Protein AF-A0A5K1K388-F1 (afdb_monomer)

Organism: NCBI:txid34458

Nearest PDB structures (foldseek):
  6nbj-assembly1_B  TM=8.107E-01  e=3.787E-09  Saccharomyces cerevisiae S288C
  4k25-assembly1_A-2  TM=7.934E-01  e=7.093E-09  Saccharomyces cerevisiae S288C
  2e9a-assembly1_A  TM=2.128E-01  e=4.377E-02  Escherichia coli
  8kgb-assembly2_D  TM=1.858E-01  e=9.087E-01  Solanum lycopersicum

Mean predicted aligned error: 7.33 Å

InterPro domains:
  IPR000905 Gcp-like domain [PF00814] (3-186)
  IPR000905 Gcp-like domain [PTHR11735] (3-215)
  IPR017861 Kae1/TsaD family [PR00789] (6-27)
  IPR017861 Kae1/TsaD family [PR00789] (138-147)
  IPR043129 ATPase, nucleotide binding domain [SSF53067] (6-189)

Foldseek 3Di:
DFDDQQEEEPEDDLLVLLQLLLVLLVQDQPPHRSSVSLLVLLVVCVVVPVPVPPVPDDQLAQDQPQQPHRYDYRPSLSVSSNVVQVVVCVVCVDDGDDSVRSNSSSNNSVCRSLVNVLRNVLSSCVVCVVVVHHAQEDEDAADCLVRPVSVVSNLVSQCVSCVPRRRHYHYDDNVVRDDDVVVVVVVVVVCVVVVNDDDPPDDDDPDDDSRVPDPPPPDPPDD

Secondary structure (DSSP, 8-state):
-------EESS--HHHHHHHHHHHTT---TTS-HHHHHHHHHHHHHHTTGGG-S-SS---PPP--STTSSEE--HHHHHHHHHHHHHHHHH-SS----HHHHHHHHHHHHHHHHHHHHHHHHHHHHHHHHTT----EEE--SGGGG-HHHHHHHHHHHHHH-SSSPPEEE---HHHHSS-HHHHHHHHHHHHHTT----TT----SS--GGG-----------

pLDDT: mean 86.79, std 15.41, range [34.91, 98.12]

Radius of gyration: 21.57 Å; Cα contacts (8 Å, |Δi|>4): 218; chains: 1; bounding box: 67×30×60 Å

Structure (mmCIF, N/CA/C/O backbone):
data_AF-A0A5K1K388-F1
#
_entry.id   AF-A0A5K1K388-F1
#
loop_
_atom_site.group_PDB
_atom_site.id
_atom_site.type_symbol
_atom_site.label_atom_id
_atom_site.label_alt_id
_atom_site.label_comp_id
_atom_site.label_asym_id
_atom_site.label_entity_id
_atom_site.label_seq_id
_atom_site.pdbx_PDB_ins_code
_atom_site.Cartn_x
_atom_site.Cartn_y
_atom_site.Cartn_z
_atom_site.occupancy
_atom_site.B_iso_or_equiv
_atom_site.auth_seq_id
_atom_site.auth_comp_id
_atom_site.auth_asym_id
_atom_site.auth_atom_id
_atom_site.pdbx_PDB_model_num
ATOM 1 N N . MET A 1 1 ? 15.515 1.893 -21.356 1.00 56.41 1 MET A N 1
ATOM 2 C CA . MET A 1 1 ? 14.317 1.447 -20.611 1.00 56.41 1 MET A CA 1
ATOM 3 C C . MET A 1 1 ? 14.110 2.479 -19.528 1.00 56.41 1 MET A C 1
ATOM 5 O O . MET A 1 1 ? 15.006 2.617 -18.713 1.00 56.41 1 MET A O 1
ATOM 9 N N . GLY A 1 2 ? 13.028 3.250 -19.595 1.00 83.69 2 GLY A N 1
ATOM 10 C CA . GLY A 1 2 ? 12.708 4.261 -18.587 1.00 83.69 2 GLY A CA 1
ATOM 11 C C . GLY A 1 2 ? 11.633 3.751 -17.634 1.00 83.69 2 GLY A C 1
ATOM 12 O O . GLY A 1 2 ? 10.840 2.878 -17.998 1.00 83.69 2 GLY A O 1
ATOM 13 N N . PHE A 1 3 ? 11.607 4.293 -16.424 1.00 91.69 3 PHE A N 1
ATOM 14 C CA . PHE A 1 3 ? 10.489 4.124 -15.504 1.00 91.69 3 PHE A CA 1
ATOM 15 C C . PHE A 1 3 ? 9.580 5.344 -15.585 1.00 91.69 3 PHE A C 1
ATOM 17 O O . PHE A 1 3 ? 10.038 6.441 -15.886 1.00 91.69 3 PHE A O 1
ATOM 24 N N . ARG A 1 4 ? 8.291 5.150 -15.297 1.00 94.00 4 ARG A N 1
ATOM 25 C CA . ARG A 1 4 ? 7.325 6.245 -15.220 1.00 94.00 4 ARG A CA 1
ATOM 26 C C . ARG A 1 4 ? 6.439 6.099 -13.997 1.00 94.00 4 ARG A C 1
ATOM 28 O O . ARG A 1 4 ? 5.856 5.035 -13.774 1.00 94.00 4 ARG A O 1
ATOM 35 N N . ILE A 1 5 ? 6.301 7.170 -13.230 1.00 95.81 5 ILE A N 1
ATOM 36 C CA . ILE A 1 5 ? 5.444 7.221 -12.051 1.00 95.81 5 ILE A CA 1
ATOM 37 C C . ILE A 1 5 ? 4.037 7.601 -12.512 1.00 95.81 5 ILE A C 1
ATOM 39 O O . ILE A 1 5 ? 3.762 8.737 -12.889 1.00 95.81 5 ILE A O 1
ATOM 43 N N . LEU A 1 6 ? 3.112 6.639 -12.482 1.00 97.06 6 LEU A N 1
ATOM 44 C CA . LEU A 1 6 ? 1.717 6.910 -12.848 1.00 97.06 6 LEU A CA 1
ATOM 45 C C . LEU A 1 6 ? 0.960 7.650 -11.745 1.00 97.06 6 LEU A C 1
ATOM 47 O O . LEU A 1 6 ? 0.116 8.482 -12.060 1.00 97.06 6 LEU A O 1
ATOM 51 N N . GLY A 1 7 ? 1.265 7.353 -10.480 1.00 96.25 7 GLY A N 1
ATOM 52 C CA . GLY A 1 7 ? 0.661 7.991 -9.319 1.00 96.25 7 GLY A CA 1
ATOM 53 C C . GLY A 1 7 ? 1.415 7.679 -8.030 1.00 96.25 7 GLY A C 1
ATOM 54 O O . GLY A 1 7 ? 2.005 6.611 -7.885 1.00 96.25 7 GLY A O 1
ATOM 55 N N . THR A 1 8 ? 1.390 8.622 -7.092 1.00 95.94 8 THR A N 1
ATOM 56 C CA . THR A 1 8 ? 2.035 8.510 -5.775 1.00 95.94 8 THR A CA 1
ATOM 57 C C . THR A 1 8 ? 1.161 9.146 -4.691 1.00 95.94 8 THR A C 1
ATOM 59 O O . THR A 1 8 ? 0.128 9.755 -4.990 1.00 95.94 8 THR A O 1
ATOM 62 N N . THR A 1 9 ? 1.522 8.956 -3.423 1.00 95.69 9 THR A N 1
ATOM 63 C CA . THR A 1 9 ? 0.835 9.623 -2.313 1.00 95.69 9 THR A CA 1
ATOM 64 C C . THR A 1 9 ? 1.209 11.101 -2.248 1.00 95.69 9 THR A C 1
ATOM 66 O O . THR A 1 9 ? 2.370 11.457 -2.434 1.00 95.69 9 THR A O 1
ATOM 69 N N . VAL A 1 10 ? 0.223 11.964 -1.995 1.00 95.75 10 VAL A N 1
ATOM 70 C CA . VAL A 1 10 ? 0.452 13.399 -1.742 1.00 95.75 10 VAL A CA 1
ATOM 71 C C . VAL A 1 10 ? 0.644 13.705 -0.257 1.00 95.75 10 VAL A C 1
ATOM 73 O O . VAL A 1 10 ? 0.955 14.841 0.092 1.00 95.75 10 VAL A O 1
ATOM 76 N N . ASP A 1 11 ? 0.421 12.716 0.612 1.00 95.00 11 ASP A N 1
ATOM 77 C CA . ASP A 1 11 ? 0.532 12.866 2.056 1.00 95.00 11 ASP A CA 1
ATOM 78 C C . ASP A 1 11 ? 1.377 11.758 2.707 1.00 95.00 11 ASP A C 1
ATOM 80 O O . ASP A 1 11 ? 2.593 11.890 2.812 1.00 95.00 11 ASP A O 1
ATOM 84 N N . GLU A 1 12 ? 0.770 10.663 3.149 1.00 95.12 12 GLU A N 1
ATOM 85 C CA . GLU A 1 12 ? 1.421 9.559 3.837 1.00 95.12 12 GLU A CA 1
ATOM 86 C C . GLU A 1 12 ? 1.214 8.230 3.111 1.00 95.12 12 GLU A C 1
ATOM 88 O O . GLU A 1 12 ? 0.326 8.069 2.271 1.00 95.12 12 GLU A O 1
ATOM 93 N N . ALA A 1 13 ? 2.051 7.249 3.438 1.00 95.62 13 ALA A N 1
ATOM 94 C CA . ALA A 1 13 ? 1.913 5.895 2.927 1.00 95.62 13 ALA A CA 1
ATOM 95 C C . ALA A 1 13 ? 0.740 5.157 3.594 1.00 95.62 13 ALA A C 1
ATOM 97 O O . ALA A 1 13 ? 0.470 5.331 4.782 1.00 95.62 13 ALA A O 1
ATOM 98 N N . ILE A 1 14 ? 0.110 4.241 2.852 1.00 96.50 14 ILE A N 1
ATOM 99 C CA . ILE A 1 14 ? -0.973 3.384 3.360 1.00 96.50 14 ILE A CA 1
ATOM 100 C C . ILE A 1 14 ? -0.562 2.602 4.619 1.00 96.50 14 ILE A C 1
ATOM 102 O O . ILE A 1 14 ? -1.349 2.503 5.555 1.00 96.50 14 ILE A O 1
ATOM 106 N N . GLY A 1 15 ? 0.682 2.111 4.693 1.00 95.88 15 GLY A N 1
ATOM 107 C CA . GLY A 1 15 ? 1.189 1.388 5.868 1.00 95.88 15 GLY A CA 1
ATOM 108 C C . GLY A 1 15 ? 1.173 2.224 7.148 1.00 95.88 15 GLY A C 1
ATOM 109 O O . GLY A 1 15 ? 0.710 1.749 8.181 1.00 95.88 15 GLY A O 1
ATOM 110 N N . ASN A 1 16 ? 1.564 3.500 7.058 1.00 96.31 16 ASN A N 1
ATOM 111 C CA . ASN A 1 16 ? 1.521 4.421 8.195 1.00 96.31 16 ASN A CA 1
ATOM 112 C C . ASN A 1 16 ? 0.083 4.669 8.662 1.00 96.31 16 ASN A C 1
ATOM 114 O O . ASN A 1 16 ? -0.174 4.707 9.866 1.00 96.31 16 ASN A O 1
ATOM 118 N N . ALA A 1 17 ? -0.863 4.784 7.726 1.00 97.12 17 ALA A N 1
ATOM 119 C CA . ALA A 1 17 ? -2.273 4.930 8.063 1.00 97.12 17 ALA A CA 1
ATOM 120 C C . ALA A 1 17 ? -2.812 3.683 8.789 1.00 97.12 17 ALA A C 1
ATOM 122 O O . ALA A 1 17 ? -3.494 3.822 9.803 1.00 97.12 17 ALA A O 1
ATOM 123 N N . PHE A 1 18 ? -2.458 2.475 8.331 1.00 97.50 18 PHE A N 1
ATOM 124 C CA . PHE A 1 18 ? -2.801 1.223 9.017 1.00 97.50 18 PHE A CA 1
ATOM 125 C C . PHE A 1 18 ? -2.235 1.175 10.442 1.00 97.50 18 PHE A C 1
ATOM 127 O O . PHE A 1 18 ? -2.973 0.887 11.383 1.00 97.50 18 PHE A O 1
ATOM 134 N N . ASP A 1 19 ? -0.955 1.508 10.619 1.00 96.56 19 ASP A N 1
ATOM 135 C CA . ASP A 1 19 ? -0.311 1.523 11.936 1.00 96.56 19 ASP A CA 1
ATOM 136 C C . ASP A 1 19 ? -0.951 2.543 12.889 1.00 96.56 19 ASP A C 1
ATOM 138 O O . ASP A 1 19 ? -1.140 2.253 14.073 1.00 96.56 19 ASP A O 1
ATOM 142 N N . LYS A 1 20 ? -1.297 3.740 12.396 1.00 96.94 20 LYS A N 1
ATOM 143 C CA . LYS A 1 20 ? -1.978 4.776 13.190 1.00 96.94 20 LYS A CA 1
ATOM 144 C C . LYS A 1 20 ? -3.355 4.315 13.643 1.00 96.94 20 LYS A C 1
ATOM 146 O O . LYS A 1 20 ? -3.660 4.426 14.827 1.00 96.94 20 LYS A O 1
ATOM 151 N N . VAL A 1 21 ? -4.166 3.773 12.734 1.00 97.00 21 VAL A N 1
ATOM 152 C CA . VAL A 1 21 ? -5.518 3.309 13.076 1.00 97.00 21 VAL A CA 1
ATOM 153 C C . VAL A 1 21 ? -5.463 2.134 14.050 1.00 97.00 21 VAL A C 1
ATOM 155 O O . VAL A 1 21 ? -6.220 2.122 15.016 1.00 97.00 21 VAL A O 1
ATOM 158 N N . ALA A 1 22 ? -4.523 1.199 13.877 1.00 96.75 22 ALA A N 1
ATOM 159 C CA . ALA A 1 22 ? -4.320 0.098 14.819 1.00 96.75 22 ALA A CA 1
ATOM 160 C C . ALA A 1 22 ? -4.056 0.602 16.247 1.00 96.75 22 ALA A C 1
ATOM 162 O O . ALA A 1 22 ? -4.653 0.114 17.206 1.00 96.75 22 ALA A O 1
ATOM 163 N N . LYS A 1 23 ? -3.199 1.623 16.375 1.00 95.56 23 LYS A N 1
ATOM 164 C CA . LYS A 1 23 ? -2.868 2.263 17.656 1.00 95.56 23 LYS A CA 1
ATOM 165 C C . LYS A 1 23 ? -4.043 3.052 18.236 1.00 95.56 23 LYS A C 1
ATOM 167 O O . LYS A 1 23 ? -4.300 2.930 19.425 1.00 95.56 23 LYS A O 1
ATOM 172 N N . MET A 1 24 ? -4.774 3.814 17.416 1.00 94.62 24 MET A N 1
ATOM 173 C CA . MET A 1 24 ? -5.968 4.566 17.843 1.00 94.62 24 MET A CA 1
ATOM 174 C C . MET A 1 24 ? -7.071 3.655 18.385 1.00 94.62 24 MET A C 1
ATOM 176 O O . MET A 1 24 ? -7.801 4.035 19.295 1.00 94.62 24 MET A O 1
ATOM 180 N N . LEU A 1 25 ? -7.187 2.453 17.822 1.00 93.25 25 LEU A N 1
ATOM 181 C CA . LEU A 1 25 ? -8.130 1.431 18.265 1.00 93.25 25 LEU A CA 1
ATOM 182 C C . LEU A 1 25 ? -7.587 0.561 19.408 1.00 93.25 25 LEU A C 1
ATOM 184 O O . LEU A 1 25 ? -8.307 -0.309 19.900 1.00 93.25 25 LEU A O 1
ATOM 188 N N . GLU A 1 26 ? -6.350 0.802 19.851 1.00 93.81 26 GLU A N 1
ATOM 189 C CA . GLU A 1 26 ? -5.668 0.051 20.912 1.00 93.81 26 GLU A CA 1
ATOM 190 C C . GLU A 1 26 ? -5.609 -1.458 20.618 1.00 93.81 26 GLU A C 1
ATOM 192 O O . GLU A 1 26 ? -5.765 -2.286 21.514 1.00 93.81 26 GLU A O 1
ATOM 197 N N . ILE A 1 27 ? -5.426 -1.830 19.347 1.00 93.44 27 ILE A N 1
ATOM 198 C CA . ILE A 1 27 ? -5.360 -3.234 18.930 1.00 93.44 27 ILE A CA 1
ATOM 199 C C . ILE A 1 27 ? -4.013 -3.826 19.385 1.00 93.44 27 ILE A C 1
ATOM 201 O O . ILE A 1 27 ? -2.961 -3.319 18.977 1.00 93.44 27 ILE A O 1
ATOM 205 N N . PRO A 1 28 ? -4.003 -4.906 20.190 1.00 90.88 28 PRO A N 1
ATOM 206 C CA . PRO A 1 28 ? -2.770 -5.588 20.571 1.00 90.88 28 PRO A CA 1
ATOM 207 C C . PRO A 1 28 ? -2.098 -6.225 19.352 1.00 90.88 28 PRO A C 1
ATOM 209 O O . PRO A 1 28 ? -2.756 -6.879 18.545 1.00 90.88 28 PRO A O 1
ATOM 212 N N . TYR A 1 29 ? -0.781 -6.058 19.216 1.00 87.06 29 TYR A N 1
ATOM 213 C CA . TYR A 1 29 ? -0.040 -6.561 18.053 1.00 87.06 29 TYR A CA 1
ATOM 214 C C . TYR A 1 29 ? 1.036 -7.610 18.367 1.00 87.06 29 TYR A C 1
ATOM 216 O O . TYR A 1 29 ? 1.598 -8.156 17.427 1.00 87.06 29 TYR A O 1
ATOM 224 N N . GLU A 1 30 ? 1.293 -7.939 19.641 1.00 83.88 30 GLU A N 1
ATOM 225 C CA . GLU A 1 30 ? 2.068 -9.118 20.101 1.00 83.88 30 GLU A CA 1
ATOM 226 C C . GLU A 1 30 ? 3.314 -9.471 19.251 1.00 83.88 30 GLU A C 1
ATOM 228 O O . GLU A 1 30 ? 3.496 -10.599 18.798 1.00 83.88 30 GLU A O 1
ATOM 233 N N . GLY A 1 31 ? 4.177 -8.484 18.985 1.00 79.00 31 GLY A N 1
ATOM 234 C CA . GLY A 1 31 ? 5.415 -8.674 18.211 1.00 79.00 31 GLY A CA 1
ATOM 235 C C . GLY A 1 31 ? 5.259 -8.649 16.683 1.00 79.00 31 GLY A C 1
ATOM 236 O O . GLY A 1 31 ? 6.257 -8.679 15.968 1.00 79.00 31 GLY A O 1
ATOM 237 N N . ALA A 1 32 ? 4.037 -8.540 16.163 1.00 82.75 32 ALA A N 1
ATOM 238 C CA . ALA A 1 32 ? 3.758 -8.211 14.767 1.00 82.75 32 ALA A CA 1
ATOM 239 C C . ALA A 1 32 ? 3.749 -6.690 14.529 1.00 82.75 32 ALA A C 1
ATOM 241 O O . ALA A 1 32 ? 3.643 -5.897 15.462 1.00 82.75 32 ALA A O 1
ATOM 242 N N . ALA A 1 33 ? 3.812 -6.265 13.265 1.00 90.06 33 ALA A N 1
ATOM 243 C CA . ALA A 1 33 ? 3.565 -4.868 12.911 1.00 90.06 33 ALA A CA 1
ATOM 244 C C . ALA A 1 33 ? 2.109 -4.470 13.229 1.00 90.06 33 ALA A C 1
ATOM 246 O O . ALA A 1 33 ? 1.190 -5.272 13.043 1.00 90.06 33 ALA A O 1
ATOM 247 N N . ALA A 1 34 ? 1.887 -3.228 13.668 1.00 94.88 34 ALA A N 1
ATOM 248 C CA . ALA A 1 34 ? 0.572 -2.757 14.112 1.00 94.88 34 ALA A CA 1
ATOM 249 C C . ALA A 1 34 ? -0.493 -2.855 13.000 1.00 94.88 34 ALA A C 1
ATOM 251 O O . ALA A 1 34 ? -1.596 -3.346 13.236 1.00 94.88 34 ALA A O 1
ATOM 252 N N . GLY A 1 35 ? -0.149 -2.501 11.761 1.00 94.50 35 GLY A N 1
ATOM 253 C CA . GLY A 1 35 ? -1.029 -2.645 10.605 1.00 94.50 35 GLY A CA 1
ATOM 254 C C . GLY A 1 35 ? -1.400 -4.097 10.286 1.00 94.50 35 GLY A C 1
ATOM 255 O O . GLY A 1 35 ? -2.538 -4.367 9.907 1.00 94.50 35 GLY A O 1
ATOM 256 N N . ALA A 1 36 ? -0.484 -5.047 10.507 1.00 93.81 36 ALA A N 1
ATOM 257 C CA . ALA A 1 36 ? -0.783 -6.474 10.366 1.00 93.81 36 ALA A CA 1
ATOM 258 C C . ALA A 1 36 ? -1.728 -6.966 11.475 1.00 93.81 36 ALA A C 1
ATOM 260 O O . ALA A 1 36 ? -2.570 -7.829 11.238 1.00 93.81 36 ALA A O 1
ATOM 261 N N . ALA A 1 37 ? -1.630 -6.408 12.684 1.00 95.44 37 ALA A N 1
ATOM 262 C CA . ALA A 1 37 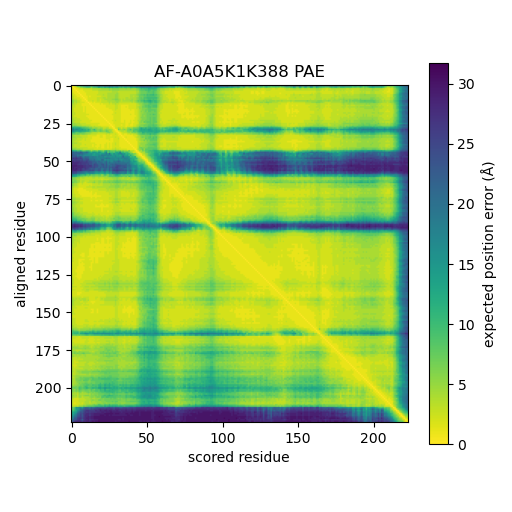? -2.575 -6.707 13.754 1.00 95.44 37 ALA A CA 1
ATOM 263 C C . ALA A 1 37 ? -3.980 -6.163 13.460 1.00 95.44 37 ALA A C 1
ATOM 265 O O . ALA A 1 37 ? -4.956 -6.865 13.714 1.00 95.44 37 ALA A O 1
ATOM 266 N N . LEU A 1 38 ? -4.094 -4.976 12.850 1.00 95.94 38 LEU A N 1
ATOM 267 C CA . LEU A 1 38 ? -5.383 -4.438 12.397 1.00 95.94 38 LEU A CA 1
ATOM 268 C C . LEU A 1 38 ? -6.066 -5.369 11.396 1.00 95.94 38 LEU A C 1
ATOM 270 O O . LEU A 1 38 ? -7.259 -5.630 11.512 1.00 95.94 38 LEU A O 1
ATOM 274 N N . GLU A 1 39 ? -5.316 -5.918 10.443 1.00 95.00 39 GLU A N 1
ATOM 275 C CA . GLU A 1 39 ? -5.857 -6.908 9.513 1.00 95.00 39 GLU A CA 1
ATOM 276 C C . GLU A 1 39 ? -6.367 -8.162 10.229 1.00 95.00 39 GLU A C 1
ATOM 278 O O . GLU A 1 39 ? -7.486 -8.608 9.972 1.00 95.00 39 GLU A O 1
ATOM 283 N N . ARG A 1 40 ? -5.563 -8.729 11.138 1.00 93.69 40 ARG A N 1
ATOM 284 C CA . ARG A 1 40 ? -5.973 -9.910 11.911 1.00 93.69 40 ARG A CA 1
ATOM 285 C C . ARG A 1 40 ? -7.228 -9.631 12.721 1.00 93.69 40 ARG A C 1
ATOM 287 O O . ARG A 1 40 ? -8.084 -10.503 12.792 1.00 93.69 40 ARG A O 1
ATOM 294 N N . PHE A 1 41 ? -7.343 -8.435 13.291 1.00 92.62 41 PHE A N 1
ATOM 295 C CA . PHE A 1 41 ? -8.520 -7.993 14.029 1.00 92.62 41 PHE A CA 1
ATOM 296 C C . PHE A 1 41 ? -9.760 -7.900 13.125 1.00 92.62 41 PHE A C 1
ATOM 298 O O . PHE A 1 41 ? -10.816 -8.427 13.467 1.00 92.62 41 PHE A O 1
ATOM 305 N N . CYS A 1 42 ? -9.632 -7.340 11.917 1.00 92.06 42 CYS A N 1
ATOM 306 C CA . CYS A 1 42 ? -10.711 -7.353 10.924 1.00 92.06 42 CYS A CA 1
ATOM 307 C C . CYS A 1 42 ? -11.160 -8.780 10.556 1.00 92.06 42 CYS A C 1
ATOM 309 O O . CYS A 1 42 ? -12.364 -9.030 10.402 1.00 92.06 42 CYS A O 1
ATOM 311 N N . ALA A 1 43 ? -10.202 -9.705 10.424 1.00 88.19 43 ALA A N 1
ATOM 312 C CA . ALA A 1 43 ? -10.438 -11.092 10.031 1.00 88.19 43 ALA A CA 1
ATOM 313 C C . ALA A 1 43 ? -10.986 -11.967 11.176 1.00 88.19 43 ALA A C 1
ATOM 315 O O . ALA A 1 43 ? -11.830 -12.831 10.938 1.00 88.19 43 ALA A O 1
ATOM 316 N N . SER A 1 44 ? -10.547 -11.759 12.421 1.00 80.38 44 SER A N 1
ATOM 317 C CA . SER A 1 44 ? -10.996 -12.536 13.587 1.00 80.38 44 SER A CA 1
ATOM 318 C C . SER A 1 44 ? -12.473 -12.306 13.889 1.00 80.38 44 SER A C 1
ATOM 320 O O . SER A 1 44 ? -13.184 -13.263 14.192 1.00 80.38 44 SER A O 1
ATOM 322 N N . GLY A 1 45 ? -12.958 -11.075 13.703 1.00 65.62 45 GLY A N 1
ATOM 323 C CA . GLY A 1 45 ? -14.378 -10.762 13.820 1.00 65.62 45 GLY A CA 1
ATOM 324 C C . GLY A 1 45 ? -15.264 -11.577 12.872 1.00 65.62 45 GLY A C 1
ATOM 325 O O . GLY A 1 45 ? -16.399 -11.880 13.210 1.00 65.62 45 GLY A O 1
ATOM 326 N N . LEU A 1 46 ? -14.739 -11.989 11.711 1.00 57.84 46 LEU A N 1
ATOM 327 C CA . LEU A 1 46 ? -15.464 -12.790 10.713 1.00 57.84 46 LEU A CA 1
ATOM 328 C C . LEU A 1 46 ? -15.665 -14.221 11.235 1.00 57.84 46 LEU A C 1
ATOM 330 O O . LEU A 1 46 ? -16.742 -14.797 11.179 1.00 57.84 46 LEU A O 1
ATOM 334 N N . ARG A 1 47 ? -14.625 -14.782 11.862 1.00 57.00 47 ARG A N 1
ATOM 335 C CA . ARG A 1 47 ? -14.644 -16.152 12.399 1.00 57.00 47 ARG A CA 1
ATOM 336 C C . ARG A 1 47 ? -15.502 -16.316 13.652 1.00 57.00 47 ARG A C 1
ATOM 338 O O . ARG A 1 47 ? -15.885 -17.436 13.970 1.00 57.00 47 ARG A O 1
ATOM 345 N N . ALA A 1 48 ? -15.792 -15.228 14.361 1.00 58.44 48 ALA A N 1
ATOM 346 C CA . ALA A 1 48 ? -16.620 -15.241 15.564 1.00 58.44 48 ALA A CA 1
ATOM 347 C C . ALA A 1 48 ? -18.137 -15.235 15.273 1.00 58.44 48 ALA A C 1
ATOM 349 O O . ALA A 1 48 ? -18.924 -15.098 16.207 1.00 58.44 48 ALA A O 1
ATOM 350 N N . GLY A 1 49 ? -18.561 -15.359 14.007 1.00 49.38 49 GLY A N 1
ATOM 351 C CA . GLY A 1 49 ? -19.979 -15.311 13.636 1.00 49.38 49 GLY A CA 1
ATOM 352 C C . GLY A 1 49 ? -20.588 -13.913 13.767 1.00 49.38 49 GLY A C 1
ATOM 353 O O . GLY A 1 49 ? -21.801 -13.774 13.878 1.00 49.38 49 GLY A O 1
ATOM 354 N N . LEU A 1 50 ? -19.758 -12.865 13.741 1.00 54.59 50 LEU A N 1
ATOM 355 C CA . LEU A 1 50 ? -20.209 -11.473 13.649 1.00 54.59 50 LEU A CA 1
ATOM 356 C C . LEU A 1 50 ? -20.486 -11.076 12.181 1.00 54.59 50 LEU A C 1
ATOM 358 O O . LEU A 1 50 ? -20.381 -9.900 11.834 1.00 54.59 50 LEU A O 1
ATOM 362 N N . ASP A 1 51 ? -20.799 -12.058 11.328 1.00 50.34 51 ASP A N 1
ATOM 363 C CA . ASP A 1 51 ? -21.152 -11.887 9.912 1.00 50.34 51 ASP A CA 1
ATOM 364 C C . ASP A 1 51 ? -22.543 -11.255 9.760 1.00 50.34 51 ASP A C 1
ATOM 366 O O . ASP A 1 51 ? -22.718 -10.381 8.917 1.00 50.34 51 ASP A O 1
ATOM 370 N N . ASP A 1 52 ? -23.480 -11.585 10.661 1.00 45.28 52 ASP A N 1
ATOM 371 C CA . ASP A 1 52 ? -24.804 -10.943 10.771 1.00 45.28 52 ASP A CA 1
ATOM 372 C C . ASP A 1 52 ? -24.732 -9.510 11.326 1.00 45.28 52 ASP A C 1
ATOM 374 O O . ASP A 1 52 ? -25.751 -8.834 11.471 1.00 45.28 52 ASP A O 1
ATOM 378 N N . ILE A 1 53 ? -23.527 -8.995 11.600 1.00 47.88 53 ILE A N 1
ATOM 379 C CA . ILE A 1 53 ? -23.315 -7.551 11.672 1.00 47.88 53 ILE A CA 1
ATOM 380 C C . ILE A 1 53 ? -23.194 -7.030 10.231 1.00 47.88 53 ILE A C 1
ATOM 382 O O . ILE A 1 53 ? -22.193 -6.424 9.840 1.00 47.88 53 ILE A O 1
ATOM 386 N N . GLU A 1 54 ? -24.263 -7.190 9.446 1.00 43.56 54 GLU A N 1
ATOM 387 C CA . GLU A 1 54 ? -24.714 -6.070 8.628 1.00 43.56 54 GLU A CA 1
ATOM 388 C C . GLU A 1 54 ? -24.850 -4.908 9.599 1.00 43.56 54 GLU A C 1
ATOM 390 O O . GLU A 1 54 ? -25.832 -4.860 10.323 1.00 43.56 54 GLU A O 1
ATOM 395 N N . LEU A 1 55 ? -23.805 -4.080 9.709 1.00 46.75 55 LEU A N 1
ATOM 396 C CA . LEU A 1 55 ? -23.799 -2.697 10.191 1.00 46.75 55 LEU A CA 1
ATOM 397 C C . LEU A 1 55 ? -25.138 -2.249 10.815 1.00 46.75 55 LEU A C 1
ATOM 399 O O . LEU A 1 55 ? -25.821 -1.375 10.291 1.00 46.75 55 LEU A O 1
ATOM 403 N N . THR A 1 56 ? -25.533 -2.845 11.947 1.00 42.03 56 THR A N 1
ATOM 404 C CA . THR A 1 56 ? -26.787 -2.477 12.622 1.00 42.03 56 THR A CA 1
ATOM 405 C C . THR A 1 56 ? -26.629 -1.123 13.312 1.00 42.03 56 THR A C 1
ATOM 407 O O . THR A 1 56 ? -27.595 -0.551 13.806 1.00 42.03 56 THR A O 1
ATOM 410 N N . GLY A 1 57 ? -25.397 -0.610 13.354 1.00 43.84 57 GLY A N 1
ATOM 411 C CA . GLY A 1 57 ? -25.084 0.797 13.523 1.00 43.84 57 GLY A CA 1
ATOM 412 C C . GLY A 1 57 ? -24.624 1.363 12.185 1.00 43.84 57 GLY A C 1
ATOM 413 O O . GLY A 1 57 ? -23.806 0.736 11.516 1.00 43.84 57 GLY A O 1
ATOM 414 N N . GLU A 1 58 ? -25.180 2.521 11.831 1.00 50.72 58 GLU A N 1
ATOM 415 C CA . GLU A 1 58 ? -24.776 3.427 10.748 1.00 50.72 58 GLU A CA 1
ATOM 416 C C . GLU A 1 58 ? -23.412 3.072 10.134 1.00 50.72 58 GLU A C 1
ATOM 418 O O . GLU A 1 58 ? -22.390 3.131 10.823 1.00 50.72 58 GLU A O 1
ATOM 423 N N . GLU A 1 59 ? -23.387 2.698 8.847 1.00 59.47 59 GLU A N 1
ATOM 424 C CA . GLU A 1 59 ? -22.134 2.472 8.121 1.00 59.47 59 GLU A CA 1
ATOM 425 C C . GLU A 1 59 ? -21.198 3.654 8.388 1.00 59.47 59 GLU A C 1
ATOM 427 O O . GLU A 1 59 ? -21.504 4.787 8.017 1.00 59.47 59 GLU A O 1
ATOM 432 N N . ILE A 1 60 ? -20.085 3.417 9.095 1.00 72.81 60 ILE A N 1
ATOM 433 C CA . ILE A 1 60 ? -19.161 4.501 9.427 1.00 72.81 60 ILE A CA 1
ATOM 434 C C . ILE A 1 60 ? -18.494 4.914 8.122 1.00 72.81 60 ILE A C 1
ATOM 436 O O . ILE A 1 60 ? -17.527 4.291 7.683 1.00 72.81 60 ILE A O 1
ATOM 440 N N . LEU A 1 61 ? -19.042 5.937 7.472 1.00 81.94 61 LEU A N 1
ATOM 441 C CA . LEU A 1 61 ? -18.606 6.364 6.153 1.00 81.94 61 LEU A CA 1
ATOM 442 C C . LEU A 1 61 ? -17.208 6.977 6.234 1.00 81.94 61 LEU A C 1
ATOM 444 O O . LEU A 1 61 ? -16.978 7.994 6.889 1.00 81.94 61 LEU A O 1
ATOM 448 N N . MET A 1 62 ? -16.273 6.365 5.514 1.00 91.62 62 MET A N 1
ATOM 449 C CA . MET A 1 62 ? -14.937 6.913 5.322 1.00 91.62 62 MET A CA 1
ATOM 450 C C . MET A 1 62 ? -14.927 7.905 4.153 1.00 91.62 62 MET A C 1
ATOM 452 O O . MET A 1 62 ? -15.605 7.682 3.143 1.00 91.62 62 MET A O 1
ATOM 456 N N . PRO A 1 63 ? -14.149 9.000 4.237 1.00 92.12 63 PRO A N 1
ATOM 457 C CA . PRO A 1 63 ? -14.048 9.950 3.140 1.00 92.12 63 PRO A CA 1
ATOM 458 C C . PRO A 1 63 ? -13.437 9.283 1.901 1.00 92.12 63 PRO A C 1
ATOM 460 O O . PRO A 1 63 ? -12.445 8.562 1.990 1.00 92.12 63 PRO A O 1
ATOM 463 N N . ARG A 1 64 ? -14.000 9.555 0.717 1.00 89.44 64 ARG A N 1
ATOM 464 C CA . ARG A 1 64 ? -13.426 9.102 -0.561 1.00 89.44 64 ARG A CA 1
ATOM 465 C C . ARG A 1 64 ? -12.488 10.167 -1.120 1.00 89.44 64 ARG A C 1
ATOM 467 O O . ARG A 1 64 ? -12.931 11.114 -1.769 1.00 89.44 64 ARG A O 1
ATOM 474 N N . THR A 1 65 ? -11.193 10.025 -0.866 1.00 89.12 65 THR A N 1
ATOM 475 C CA . THR A 1 65 ? -10.159 10.941 -1.365 1.00 89.12 65 THR A CA 1
ATOM 476 C C . THR A 1 65 ? -9.647 10.571 -2.751 1.00 89.12 65 THR A C 1
ATOM 478 O O . THR A 1 65 ? -9.691 9.418 -3.182 1.00 89.12 65 THR A O 1
ATOM 481 N N . MET A 1 66 ? -9.154 11.588 -3.470 1.00 93.94 66 MET A N 1
ATOM 482 C CA . MET A 1 66 ? -8.486 11.442 -4.770 1.00 93.94 66 MET A CA 1
ATOM 483 C C . MET A 1 66 ? -9.285 10.632 -5.803 1.00 93.94 66 MET A C 1
ATOM 485 O O . MET A 1 66 ? -8.716 9.890 -6.601 1.00 93.94 66 MET A O 1
ATOM 489 N N . ARG A 1 67 ? -10.619 10.744 -5.784 1.00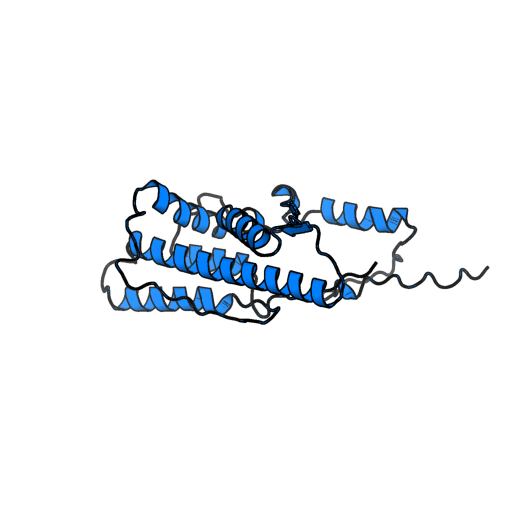 94.56 67 ARG A N 1
ATOM 490 C CA . ARG A 1 67 ? -11.495 10.035 -6.725 1.00 94.56 67 ARG A CA 1
ATOM 491 C C . ARG A 1 67 ? -11.168 10.437 -8.164 1.00 94.56 67 ARG A C 1
ATOM 493 O O . ARG A 1 67 ? -11.070 11.628 -8.459 1.00 94.56 67 ARG A O 1
ATOM 500 N N . GLY A 1 68 ? -11.008 9.452 -9.045 1.00 95.12 68 GLY A N 1
ATOM 501 C CA . GLY A 1 68 ? -10.694 9.661 -10.461 1.00 95.12 68 GLY A CA 1
ATOM 502 C C . GLY A 1 68 ? -9.307 10.253 -10.736 1.00 95.12 68 GLY A C 1
ATOM 503 O O . GLY A 1 68 ? -9.048 10.672 -11.860 1.00 95.12 68 GLY A O 1
ATOM 504 N N . LYS A 1 69 ? -8.419 10.324 -9.735 1.00 96.88 69 LYS A N 1
ATOM 505 C CA . LYS A 1 69 ? -7.056 10.855 -9.877 1.00 96.88 69 LYS A CA 1
ATOM 506 C C . LYS A 1 69 ? -6.034 9.756 -9.616 1.00 96.88 69 LYS A C 1
ATOM 508 O O . LYS A 1 69 ? -6.183 8.989 -8.669 1.00 96.88 69 LYS A O 1
ATOM 513 N N . LEU A 1 70 ? -4.953 9.735 -10.396 1.00 97.56 70 LEU A N 1
ATOM 514 C CA . LEU A 1 70 ? -3.774 8.902 -10.131 1.00 97.56 70 LEU A CA 1
ATOM 515 C C . LEU A 1 70 ? -2.897 9.524 -9.033 1.00 97.56 70 LEU A C 1
ATOM 517 O O . LEU A 1 70 ? -1.746 9.890 -9.238 1.00 97.56 70 LEU A O 1
ATOM 521 N N . ALA A 1 71 ? -3.486 9.695 -7.858 1.00 97.44 71 ALA A N 1
ATOM 522 C CA . ALA A 1 71 ? -2.825 10.178 -6.659 1.00 97.44 71 ALA A CA 1
ATOM 523 C C . ALA A 1 71 ? -3.468 9.502 -5.450 1.00 97.44 71 ALA A C 1
ATOM 525 O O . ALA A 1 71 ? -4.663 9.205 -5.473 1.00 97.44 71 ALA A O 1
ATOM 526 N N . PHE A 1 72 ? -2.697 9.283 -4.393 1.00 97.50 72 PHE A N 1
ATOM 527 C CA . PHE A 1 72 ? -3.205 8.725 -3.142 1.00 97.50 72 PHE A CA 1
ATOM 528 C C . PHE A 1 72 ? -3.245 9.783 -2.043 1.00 97.50 72 PHE A C 1
ATOM 530 O O . PHE A 1 72 ? -2.404 10.678 -2.014 1.00 97.50 72 PHE A O 1
ATOM 537 N N . SER A 1 73 ? -4.211 9.672 -1.132 1.00 96.56 73 SER A N 1
ATOM 538 C CA . SER A 1 73 ? -4.209 10.395 0.141 1.00 96.56 73 SER A CA 1
ATOM 539 C C . SER A 1 73 ? -4.850 9.549 1.237 1.00 96.56 73 SER A C 1
ATOM 541 O O . SER A 1 73 ? -6.031 9.194 1.142 1.00 96.56 73 SER A O 1
ATOM 543 N N . TYR A 1 74 ? -4.081 9.242 2.280 1.00 96.69 74 TYR A N 1
ATOM 544 C CA . TYR A 1 74 ? -4.505 8.374 3.384 1.00 96.69 74 TYR A CA 1
ATOM 545 C C . TYR A 1 74 ? -4.676 9.115 4.719 1.00 96.69 74 TYR A C 1
ATOM 547 O O . TYR A 1 74 ? -5.289 8.563 5.635 1.00 96.69 74 TYR A O 1
ATOM 555 N N . THR A 1 75 ? -4.240 10.378 4.824 1.00 95.62 75 THR A N 1
ATOM 556 C CA . THR A 1 75 ? -4.372 11.180 6.059 1.00 95.62 75 THR A CA 1
ATOM 557 C C . THR A 1 75 ? -5.831 11.304 6.484 1.00 95.62 75 THR A C 1
ATOM 559 O O . THR A 1 75 ? -6.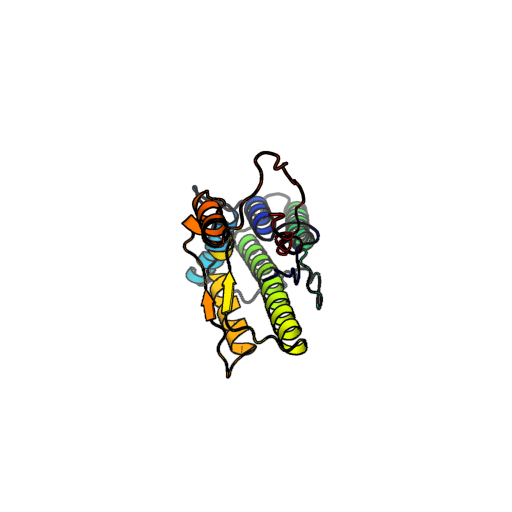200 11.045 7.625 1.00 95.62 75 THR A O 1
ATOM 562 N N . SER A 1 76 ? -6.697 11.636 5.526 1.00 93.50 76 SER A N 1
ATOM 563 C CA . SER A 1 76 ? -8.125 11.851 5.781 1.00 93.50 76 SER A CA 1
ATOM 564 C C . SER A 1 76 ? -8.840 10.637 6.389 1.00 93.50 76 SER A C 1
ATOM 566 O O . SER A 1 76 ? -9.804 10.824 7.134 1.00 93.50 76 SER A O 1
ATOM 568 N N . LEU A 1 77 ? -8.366 9.420 6.093 1.00 94.75 77 LEU A N 1
ATOM 569 C CA . LEU A 1 77 ? -8.949 8.176 6.583 1.00 94.75 77 LEU A CA 1
ATOM 570 C C . LEU A 1 77 ? -8.635 7.986 8.067 1.00 94.75 77 LEU A C 1
ATOM 572 O O . LEU A 1 77 ? -9.559 7.805 8.857 1.00 94.75 77 LEU A O 1
ATOM 576 N N . HIS A 1 78 ? -7.364 8.104 8.477 1.00 92.56 78 HIS A N 1
ATOM 577 C CA . HIS A 1 78 ? -7.027 7.988 9.900 1.00 92.56 78 HIS A CA 1
ATOM 578 C C . HIS A 1 78 ? -7.609 9.157 10.707 1.00 92.56 78 HIS A C 1
ATOM 580 O O . HIS A 1 78 ? -8.093 8.944 11.813 1.00 92.56 78 HIS A O 1
ATOM 586 N N . SER A 1 79 ? -7.667 10.372 10.144 1.00 93.50 79 SER A N 1
ATOM 587 C CA . SER A 1 79 ? -8.317 11.503 10.817 1.00 93.50 79 SER A CA 1
ATOM 588 C C . SER A 1 79 ? -9.830 11.301 10.983 1.00 93.50 79 SER A C 1
ATOM 590 O O . SER A 1 79 ? -10.420 11.826 11.923 1.00 93.50 79 SER A O 1
ATOM 592 N N . ALA A 1 80 ? -10.495 10.572 10.077 1.00 93.44 80 ALA A N 1
ATOM 593 C CA . ALA A 1 80 ? -11.907 10.219 10.240 1.00 93.44 80 ALA A CA 1
ATOM 594 C C . ALA A 1 80 ? -12.114 9.236 11.398 1.00 93.44 80 ALA A C 1
ATOM 596 O O . ALA A 1 80 ? -13.018 9.442 12.2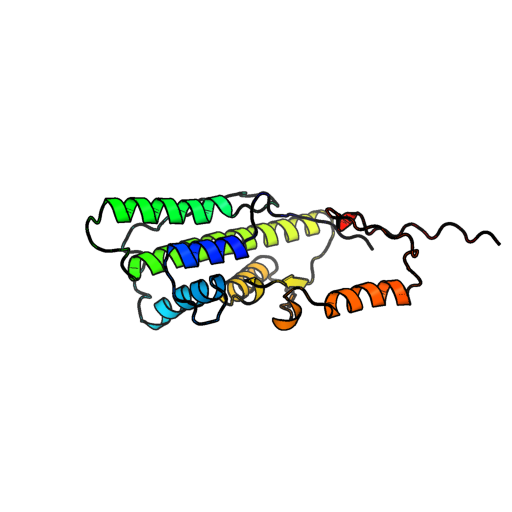08 1.00 93.44 80 ALA A O 1
ATOM 597 N N . VAL A 1 81 ? -11.237 8.235 11.516 1.00 93.88 81 VAL A N 1
ATOM 598 C CA . VAL A 1 81 ? -11.205 7.307 12.656 1.00 93.88 81 VAL A CA 1
ATOM 599 C C . VAL A 1 81 ? -10.973 8.072 13.961 1.00 93.88 81 VAL A C 1
ATOM 601 O O . VAL A 1 81 ? -11.758 7.931 14.893 1.00 93.88 81 VAL A O 1
ATOM 604 N N . GLU A 1 82 ? -9.965 8.939 14.013 1.00 93.00 82 GLU A N 1
ATOM 605 C CA . GLU A 1 82 ? -9.641 9.747 15.195 1.00 93.00 82 GLU A CA 1
ATOM 606 C C . GLU A 1 82 ? -10.827 10.599 15.666 1.00 93.00 82 GLU A C 1
ATOM 608 O O . GLU A 1 82 ? -11.183 10.584 16.846 1.00 93.00 82 GLU A O 1
ATOM 613 N N . ARG A 1 83 ? -11.494 11.301 14.738 1.00 91.94 83 ARG A N 1
ATOM 614 C CA . ARG A 1 83 ? -12.693 12.091 15.056 1.00 91.94 83 ARG A CA 1
ATOM 615 C C . ARG A 1 83 ? -13.812 11.223 15.617 1.00 91.94 83 ARG A C 1
ATOM 617 O O . ARG A 1 83 ? -14.453 11.629 16.582 1.00 91.94 83 ARG A O 1
ATOM 624 N N . PHE A 1 84 ? -14.047 10.051 15.029 1.00 91.19 84 PHE A N 1
ATOM 625 C CA . PHE A 1 84 ? -15.075 9.127 15.502 1.00 91.19 84 PHE A CA 1
ATOM 626 C C . PHE A 1 84 ? -14.780 8.649 16.930 1.00 91.19 84 PHE A C 1
ATOM 628 O O . PHE A 1 84 ? -15.648 8.732 17.800 1.00 91.19 84 PHE A O 1
ATOM 635 N N . VAL A 1 85 ? -13.539 8.219 17.183 1.00 89.81 85 VAL A N 1
ATOM 636 C CA . VAL A 1 85 ? -13.063 7.774 18.501 1.00 89.81 85 VAL A CA 1
ATOM 637 C C . VAL A 1 85 ? -13.269 8.871 19.544 1.00 89.81 85 VAL A C 1
ATOM 639 O O . VAL A 1 85 ? -13.884 8.631 20.581 1.00 89.81 85 VAL A O 1
ATOM 642 N N . HIS A 1 86 ? -12.831 10.091 19.241 1.00 89.38 86 HIS A N 1
ATOM 643 C CA . HIS A 1 86 ? -12.928 11.222 20.157 1.00 89.38 86 HIS A CA 1
ATOM 644 C C . HIS A 1 86 ? -14.382 11.641 20.444 1.00 89.38 86 HIS A C 1
ATOM 646 O O . HIS A 1 86 ? -14.712 11.978 21.581 1.00 89.38 86 HIS A O 1
ATOM 652 N N . THR A 1 87 ? -15.275 11.597 19.450 1.00 87.69 87 THR A 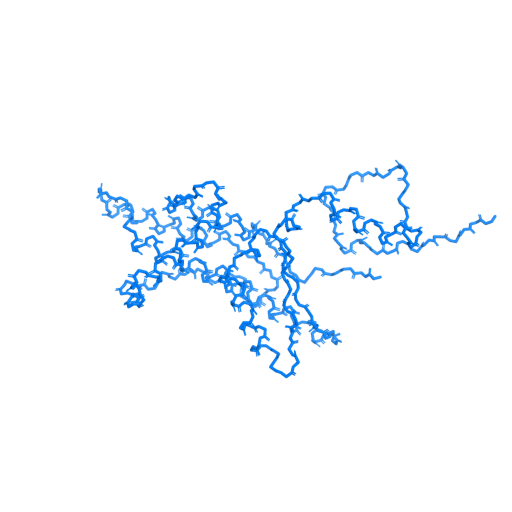N 1
ATOM 653 C CA . THR A 1 87 ? -16.711 11.856 19.662 1.00 87.69 87 THR A CA 1
ATOM 654 C C . THR A 1 87 ? -17.329 10.806 20.584 1.00 87.69 87 THR A C 1
ATOM 656 O O . THR A 1 87 ? -17.984 11.166 21.560 1.00 87.69 87 THR A O 1
ATOM 659 N N . LYS A 1 88 ? -17.061 9.515 20.350 1.00 84.56 88 LYS A N 1
ATOM 660 C CA . LYS A 1 88 ? -17.604 8.432 21.184 1.00 84.56 88 LYS A CA 1
ATOM 661 C C . LYS A 1 88 ? -17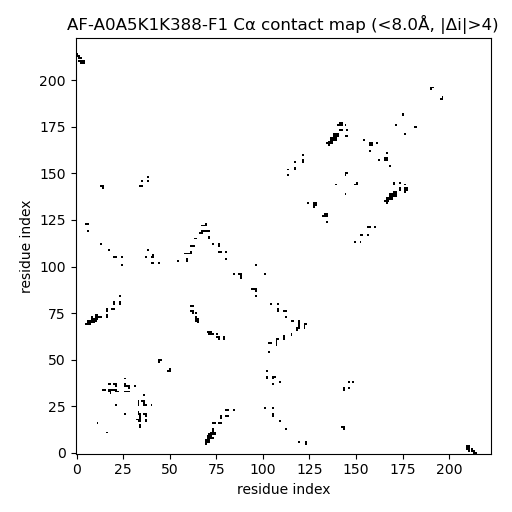.079 8.464 22.617 1.00 84.56 88 LYS A C 1
ATOM 663 O O . LYS A 1 88 ? -17.859 8.284 23.545 1.00 84.56 88 LYS A O 1
ATOM 668 N N . GLN A 1 89 ? -15.800 8.783 22.806 1.00 84.69 89 GLN A N 1
ATOM 669 C CA . GLN A 1 89 ? -15.206 8.967 24.135 1.00 84.69 89 GLN A CA 1
ATOM 670 C C . GLN A 1 89 ? -15.824 10.139 24.915 1.00 84.69 89 GLN A C 1
ATOM 672 O O . GLN A 1 89 ? -15.864 10.103 26.139 1.00 84.69 89 GLN A O 1
ATOM 677 N N . LYS A 1 90 ? -16.320 11.180 24.233 1.00 83.75 90 LYS A N 1
ATOM 678 C CA . LYS A 1 90 ? -17.054 12.277 24.887 1.00 83.75 90 LYS A CA 1
ATOM 679 C C . LYS A 1 90 ? -18.483 11.894 25.265 1.00 83.75 90 LYS A C 1
ATOM 681 O O . LYS A 1 90 ? -18.980 12.367 26.282 1.00 83.75 90 LYS A O 1
ATOM 686 N N . GLU A 1 91 ? -19.142 11.078 24.446 1.00 82.12 91 GLU A N 1
ATOM 687 C CA . GLU A 1 91 ? -20.506 10.589 24.694 1.00 82.12 91 GLU A CA 1
ATOM 688 C C . GLU A 1 91 ? -20.548 9.544 25.821 1.00 82.12 91 GLU A C 1
ATOM 690 O O . GLU A 1 91 ? -21.484 9.523 26.620 1.00 82.12 91 GLU A O 1
ATOM 695 N N . GLN A 1 92 ? -19.525 8.692 25.912 1.00 72.56 92 GLN A N 1
ATOM 696 C CA . GLN A 1 92 ? -19.392 7.663 26.940 1.00 72.56 92 GLN A CA 1
ATOM 697 C C . GLN A 1 92 ? -18.475 8.161 28.063 1.00 72.56 92 GLN A C 1
ATOM 699 O O . GLN A 1 92 ? -17.262 7.990 28.023 1.00 72.56 92 GLN A O 1
ATOM 704 N N . ALA A 1 93 ? -19.062 8.773 29.097 1.00 57.66 93 ALA A N 1
ATOM 705 C CA . ALA A 1 93 ? -18.318 9.330 30.234 1.00 57.66 93 ALA A CA 1
ATOM 706 C C . ALA A 1 93 ? -17.460 8.294 31.000 1.00 57.66 93 ALA A C 1
ATOM 708 O O . ALA A 1 93 ? -16.531 8.684 31.708 1.00 57.66 93 ALA A O 1
ATOM 709 N N . GLN A 1 94 ? -17.754 6.992 30.870 1.00 54.31 94 GLN A N 1
ATOM 710 C CA . GLN A 1 94 ? -16.986 5.883 31.444 1.00 54.31 94 GLN A CA 1
ATOM 711 C C . GLN A 1 94 ? -17.064 4.648 30.531 1.00 54.31 94 GLN A C 1
ATOM 713 O O . GLN A 1 94 ? -18.119 4.031 30.410 1.00 54.31 94 GLN A O 1
ATOM 718 N N . GLY A 1 95 ? -15.937 4.285 29.915 1.00 60.00 95 GLY A N 1
ATOM 719 C CA . GLY A 1 95 ? -15.794 3.116 29.040 1.00 60.00 95 GLY A CA 1
ATOM 720 C C . GLY A 1 95 ? -15.232 3.515 27.678 1.00 60.00 95 GLY A C 1
ATOM 721 O O . GLY A 1 95 ? -15.770 4.397 27.021 1.00 60.00 95 GLY A O 1
ATOM 722 N N . GLY A 1 96 ? -14.110 2.914 27.274 1.00 72.81 96 GLY A N 1
ATOM 723 C CA . GLY A 1 96 ? -13.592 3.072 25.913 1.00 72.81 96 GLY A CA 1
ATOM 724 C C . GLY A 1 96 ? -14.542 2.468 24.873 1.00 72.81 96 GLY A C 1
ATOM 725 O O . GLY A 1 96 ? -15.570 1.888 25.217 1.00 72.81 96 GLY A O 1
ATOM 726 N N . LEU A 1 97 ? -14.174 2.561 23.593 1.00 83.31 97 LEU A N 1
ATOM 727 C CA . LEU A 1 97 ? -14.952 1.932 22.521 1.00 83.31 97 LEU A CA 1
ATOM 728 C C . LEU A 1 97 ? -15.091 0.430 22.770 1.00 83.31 97 LEU A C 1
ATOM 730 O O . LEU A 1 97 ? -14.089 -0.259 22.985 1.00 83.31 97 LEU A O 1
ATOM 734 N N . ASP A 1 98 ? -16.319 -0.075 22.682 1.00 85.75 98 ASP A N 1
ATOM 735 C CA . ASP A 1 98 ? -16.562 -1.510 22.705 1.00 85.75 98 ASP A CA 1
ATOM 736 C C . ASP A 1 98 ? -15.906 -2.196 21.492 1.00 85.75 98 ASP A C 1
ATOM 738 O O . ASP A 1 98 ? -15.651 -1.588 20.445 1.00 85.75 98 ASP A O 1
ATOM 742 N N . GLU A 1 99 ? -15.625 -3.489 21.633 1.00 84.88 99 GLU A N 1
ATOM 743 C CA . GLU A 1 99 ? -14.889 -4.259 20.630 1.00 84.88 99 GLU A CA 1
ATOM 744 C C . GLU A 1 99 ? -15.620 -4.338 19.278 1.00 84.88 99 GLU A C 1
ATOM 746 O O . GLU A 1 99 ? -14.970 -4.326 18.230 1.00 84.88 99 GLU A O 1
ATOM 751 N N . LYS A 1 100 ? -16.962 -4.327 19.271 1.00 84.06 100 LYS A N 1
ATOM 752 C CA . LYS A 1 100 ? -17.754 -4.346 18.030 1.00 84.06 100 LYS A CA 1
ATOM 753 C C . LYS A 1 100 ? -17.601 -3.034 17.273 1.00 84.06 100 LYS A C 1
ATOM 755 O O . LYS A 1 100 ? -17.397 -3.046 16.059 1.00 84.06 100 LYS A O 1
ATOM 760 N N . THR A 1 101 ? -17.641 -1.909 17.980 1.00 86.38 101 THR A N 1
ATOM 761 C CA . THR A 1 101 ? -17.430 -0.585 17.394 1.00 86.38 101 THR A CA 1
ATOM 762 C C . THR A 1 101 ? -16.001 -0.443 16.866 1.00 86.38 101 THR A C 1
ATOM 764 O O . THR A 1 101 ? -15.809 0.033 15.743 1.00 86.38 101 THR A O 1
ATOM 767 N N . LYS A 1 102 ? -14.993 -0.920 17.614 1.00 90.19 102 LYS A N 1
ATOM 768 C CA . LYS A 1 102 ? -13.597 -0.971 17.139 1.00 90.19 102 LYS A CA 1
ATOM 769 C C . LYS A 1 102 ? -13.485 -1.788 15.846 1.00 90.19 102 LYS A C 1
ATOM 771 O O . LYS A 1 102 ? -12.859 -1.332 14.890 1.00 90.19 102 LYS A O 1
ATOM 776 N N . LEU A 1 103 ? -14.119 -2.961 15.790 1.00 89.50 103 LEU A N 1
ATOM 777 C CA . LEU A 1 103 ? -14.113 -3.842 14.618 1.00 89.50 103 LEU A CA 1
ATOM 778 C C . LEU A 1 103 ? -14.787 -3.200 13.400 1.00 89.50 103 LEU A C 1
ATOM 780 O O . LEU A 1 103 ? -14.225 -3.235 12.303 1.00 89.50 103 LEU A O 1
ATOM 784 N 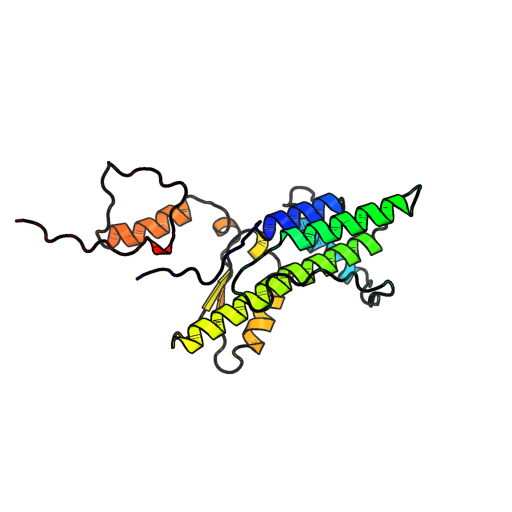N . ALA A 1 104 ? -15.956 -2.582 13.579 1.00 87.88 104 ALA A N 1
ATOM 785 C CA . ALA A 1 104 ? -16.661 -1.882 12.506 1.00 87.88 104 ALA A CA 1
ATOM 786 C C . ALA A 1 104 ? -15.812 -0.736 11.930 1.00 87.88 104 ALA A C 1
ATOM 788 O O . ALA A 1 104 ? -15.693 -0.598 10.709 1.00 87.88 104 ALA A O 1
ATOM 789 N N . LEU A 1 105 ? -15.156 0.041 12.799 1.00 91.31 105 LEU A N 1
ATOM 790 C CA . LEU A 1 105 ? -14.288 1.142 12.387 1.00 91.31 105 LEU A CA 1
ATOM 791 C C . LEU A 1 105 ? -13.034 0.643 11.653 1.00 91.31 105 LEU A C 1
ATOM 793 O O . LEU A 1 105 ? -12.693 1.182 10.598 1.00 91.31 105 LEU A O 1
ATOM 797 N N . ALA A 1 106 ? -12.391 -0.416 12.158 1.00 94.00 106 ALA A N 1
ATOM 798 C CA . ALA A 1 106 ? -11.234 -1.048 11.520 1.00 94.00 106 ALA A CA 1
ATOM 799 C C . ALA A 1 106 ? -11.571 -1.584 10.120 1.00 94.00 106 ALA A C 1
ATOM 801 O O . ALA A 1 106 ? -10.839 -1.321 9.163 1.00 94.00 106 ALA A O 1
ATOM 802 N N . ARG A 1 107 ? -12.710 -2.277 9.975 1.00 92.81 107 ARG A N 1
ATOM 803 C CA . ARG A 1 107 ? -13.187 -2.806 8.688 1.00 92.81 107 ARG A CA 1
ATOM 804 C C . ARG A 1 107 ? -13.538 -1.698 7.705 1.00 92.81 107 ARG A C 1
ATOM 806 O O . ARG A 1 107 ? -13.163 -1.794 6.538 1.00 92.81 107 ARG A O 1
ATOM 813 N N . SER A 1 108 ? -14.217 -0.645 8.161 1.00 93.38 108 SER A N 1
ATOM 814 C CA . SER A 1 108 ? -14.543 0.498 7.303 1.00 93.38 108 SER A CA 1
ATOM 815 C C . SER A 1 108 ? -13.278 1.203 6.804 1.00 93.38 108 SER A C 1
ATOM 817 O O . SER A 1 108 ? -13.129 1.450 5.604 1.00 93.38 108 SER A O 1
ATOM 819 N N . PHE A 1 109 ? -12.307 1.430 7.694 1.00 96.12 109 PHE A N 1
ATOM 820 C CA . PHE A 1 109 ? -10.996 1.954 7.322 1.00 96.12 109 PHE A CA 1
ATOM 821 C C . PHE A 1 109 ? -10.274 1.046 6.313 1.00 96.12 109 PHE A C 1
ATOM 823 O O . PHE A 1 109 ? -9.834 1.533 5.270 1.00 96.12 109 PHE A O 1
ATOM 830 N N . GLN A 1 110 ? -10.180 -0.263 6.580 1.00 96.50 110 GLN A N 1
ATOM 831 C CA . GLN A 1 110 ? -9.501 -1.218 5.698 1.00 96.50 110 GLN A CA 1
ATOM 832 C C . GLN A 1 110 ? -10.149 -1.253 4.308 1.00 96.50 110 GLN A C 1
ATOM 834 O O . GLN A 1 110 ? -9.438 -1.158 3.304 1.00 96.50 110 GLN A O 1
ATOM 839 N N . ARG A 1 111 ? -11.487 -1.312 4.240 1.00 95.31 111 ARG A N 1
ATOM 840 C CA . ARG A 1 111 ? -12.258 -1.218 2.989 1.00 95.31 111 ARG A CA 1
ATOM 841 C C . ARG A 1 111 ? -11.936 0.064 2.228 1.00 95.31 111 ARG A C 1
ATOM 843 O O . ARG A 1 111 ? -11.679 0.005 1.030 1.00 95.31 111 ARG A O 1
ATOM 850 N N . ALA A 1 112 ? -11.932 1.212 2.901 1.00 95.81 112 ALA A N 1
ATOM 851 C CA . ALA A 1 112 ? -11.691 2.501 2.259 1.00 95.81 112 ALA A CA 1
ATOM 852 C C . ALA A 1 112 ? -10.244 2.663 1.770 1.00 95.81 112 ALA A C 1
ATOM 854 O O . ALA A 1 112 ? -10.020 3.142 0.657 1.00 95.81 112 ALA A O 1
ATOM 855 N N . ALA A 1 113 ? -9.264 2.244 2.573 1.00 96.94 113 ALA A N 1
ATOM 856 C CA . ALA A 1 113 ? -7.849 2.328 2.227 1.00 96.94 113 ALA A CA 1
ATOM 857 C C . ALA A 1 113 ? -7.510 1.418 1.036 1.00 96.94 113 ALA A C 1
ATOM 859 O O . ALA A 1 113 ? -6.908 1.873 0.064 1.00 96.94 113 ALA A O 1
ATOM 860 N N . VAL A 1 114 ? -7.952 0.158 1.077 1.00 97.12 114 VAL A N 1
ATOM 861 C CA . VAL A 1 114 ? -7.743 -0.804 -0.015 1.00 97.12 114 VAL A CA 1
ATOM 862 C C . VAL A 1 114 ? -8.547 -0.416 -1.252 1.00 97.12 114 VAL A C 1
ATOM 864 O O . VAL A 1 114 ? -7.993 -0.420 -2.344 1.00 97.12 114 VAL A O 1
ATOM 867 N N . GLY A 1 115 ? -9.791 0.039 -1.092 1.00 96.25 115 GLY A N 1
ATOM 868 C CA . GLY A 1 115 ? -10.615 0.512 -2.205 1.00 96.25 115 GLY A CA 1
ATOM 869 C C . GLY A 1 115 ? -10.013 1.711 -2.939 1.00 96.25 115 GLY A C 1
ATOM 870 O O . GLY A 1 115 ? -10.161 1.837 -4.154 1.00 96.25 115 GLY A O 1
ATOM 871 N N . GLN A 1 116 ? -9.284 2.581 -2.231 1.00 96.81 116 GLN A N 1
ATOM 872 C CA . GLN A 1 116 ? -8.509 3.635 -2.879 1.00 96.81 116 GLN A CA 1
ATOM 873 C C . GLN A 1 116 ? -7.390 3.037 -3.743 1.00 96.81 116 GLN A C 1
ATOM 875 O O . GLN A 1 116 ? -7.210 3.469 -4.878 1.00 96.81 116 GLN A O 1
ATOM 880 N N . LEU A 1 117 ? -6.662 2.040 -3.235 1.00 96.94 117 LEU A N 1
ATOM 881 C CA . LEU A 1 117 ? -5.610 1.345 -3.978 1.00 96.94 117 LEU A CA 1
ATOM 882 C C . LEU A 1 117 ? -6.157 0.676 -5.246 1.00 96.94 117 LEU A C 1
ATOM 884 O O . LEU A 1 117 ? -5.618 0.907 -6.328 1.00 96.94 117 LEU A O 1
ATOM 888 N N . GLU A 1 118 ? -7.263 -0.057 -5.127 1.00 97.25 118 GLU A N 1
ATOM 889 C CA . GLU A 1 118 ? -7.960 -0.699 -6.248 1.00 97.25 118 GLU A CA 1
ATOM 890 C C . GLU A 1 118 ? -8.325 0.304 -7.348 1.00 97.25 118 GLU A C 1
ATOM 892 O O . GLU A 1 118 ? -7.984 0.100 -8.512 1.00 97.25 118 GLU A O 1
ATOM 897 N N . GLU A 1 119 ? -8.943 1.433 -6.979 1.00 97.38 119 GLU A N 1
ATOM 898 C CA . GLU A 1 119 ? -9.328 2.471 -7.940 1.00 97.38 119 GLU A CA 1
ATOM 899 C C . GLU A 1 119 ? -8.118 2.975 -8.742 1.00 97.38 119 GLU A C 1
ATOM 901 O O . GLU A 1 119 ? -8.213 3.170 -9.952 1.00 97.38 119 GLU A O 1
ATOM 906 N N . LYS A 1 120 ? -6.966 3.181 -8.096 1.00 97.94 120 LYS A N 1
ATOM 907 C CA . LYS A 1 120 ? -5.786 3.749 -8.766 1.00 97.94 120 LYS A CA 1
ATOM 908 C C . LYS A 1 120 ? -5.060 2.713 -9.614 1.00 97.94 120 LYS A C 1
ATOM 910 O O . LYS A 1 120 ? -4.516 3.086 -10.650 1.00 97.94 120 LYS A O 1
ATOM 915 N N . VAL A 1 121 ? -5.092 1.438 -9.226 1.00 97.62 121 VAL A N 1
ATOM 916 C CA . VAL A 1 121 ? -4.619 0.332 -10.072 1.00 97.62 121 VAL A CA 1
ATOM 917 C C . VAL A 1 121 ? -5.424 0.289 -11.370 1.00 97.62 121 VAL A C 1
ATOM 919 O O . VAL A 1 121 ? -4.829 0.331 -12.445 1.00 97.62 121 VAL A O 1
ATOM 922 N N . VAL A 1 122 ? -6.757 0.326 -11.284 1.00 97.38 122 VAL A N 1
ATOM 923 C CA . VAL A 1 122 ? -7.642 0.350 -12.461 1.00 97.38 122 VAL A CA 1
ATOM 924 C C . VAL A 1 122 ? -7.393 1.582 -13.326 1.00 97.38 122 VAL A C 1
ATOM 926 O O . VAL A 1 122 ? -7.197 1.467 -14.535 1.00 97.38 122 VAL A O 1
ATOM 929 N N . LEU A 1 123 ? -7.334 2.775 -12.725 1.00 98.12 123 LEU A N 1
ATOM 930 C CA . LEU A 1 123 ? -7.020 4.002 -13.464 1.00 98.12 123 LEU A CA 1
ATOM 931 C C . LEU A 1 123 ? -5.652 3.919 -14.158 1.00 98.12 123 LEU A C 1
ATOM 933 O O . LEU A 1 123 ? -5.504 4.419 -15.272 1.00 98.12 123 LEU A O 1
ATOM 937 N N . GLY A 1 124 ? -4.661 3.291 -13.519 1.00 97.81 124 GLY A N 1
ATOM 938 C CA . GLY A 1 124 ? -3.320 3.112 -14.068 1.00 97.81 124 GLY A CA 1
ATOM 939 C C . GLY A 1 124 ? -3.317 2.176 -15.272 1.00 97.81 124 GLY A C 1
ATOM 940 O O . GLY A 1 124 ? -2.755 2.524 -16.308 1.00 97.81 124 GLY A O 1
ATOM 941 N N . ILE A 1 125 ? -4.007 1.038 -15.166 1.00 96.88 125 ILE A N 1
ATOM 942 C CA . ILE A 1 125 ? -4.181 0.074 -16.263 1.00 96.88 125 ILE A CA 1
ATOM 943 C C . ILE A 1 125 ? -4.874 0.741 -17.453 1.00 96.88 125 ILE A C 1
ATOM 945 O O . ILE A 1 125 ? -4.358 0.694 -18.569 1.00 96.88 125 ILE A O 1
ATOM 949 N N . ARG A 1 126 ? -5.988 1.444 -17.216 1.00 96.56 126 ARG A N 1
ATOM 950 C CA . ARG A 1 126 ? -6.726 2.157 -18.269 1.00 96.56 126 ARG A CA 1
ATOM 951 C C . ARG A 1 126 ? -5.890 3.240 -18.936 1.00 96.56 126 ARG A C 1
ATOM 953 O O . ARG A 1 126 ? -5.938 3.370 -20.156 1.00 96.56 126 ARG A O 1
ATOM 960 N N . LYS A 1 127 ? -5.106 3.998 -18.163 1.00 97.62 127 LYS A N 1
ATOM 961 C CA . LYS A 1 127 ? -4.186 5.001 -18.715 1.00 97.62 127 LYS A CA 1
ATOM 962 C C . LYS A 1 127 ? -3.125 4.350 -19.605 1.00 97.62 127 LYS A C 1
ATOM 964 O O . LYS A 1 127 ? -2.897 4.827 -20.708 1.00 97.62 127 LYS A O 1
ATOM 969 N N . CYS A 1 128 ? -2.518 3.247 -19.165 1.00 96.44 128 CYS A N 1
ATOM 970 C CA . CYS A 1 128 ? -1.580 2.486 -19.992 1.00 96.44 128 CYS A CA 1
ATOM 971 C C . CYS A 1 128 ? -2.236 2.009 -21.296 1.00 96.44 128 CYS A C 1
ATOM 973 O O . CYS A 1 128 ? -1.667 2.214 -22.365 1.00 96.44 128 CYS A O 1
ATOM 975 N N . ALA A 1 129 ? -3.452 1.461 -21.231 1.00 95.06 129 ALA A N 1
ATOM 976 C CA . ALA A 1 129 ? -4.181 1.001 -22.412 1.00 95.06 129 ALA A CA 1
ATOM 977 C C . ALA A 1 129 ? -4.483 2.138 -23.407 1.00 95.06 129 ALA A C 1
ATOM 979 O O . ALA A 1 129 ? -4.292 1.966 -24.609 1.00 95.06 129 ALA A O 1
ATOM 980 N N . GLN A 1 130 ? -4.883 3.320 -22.918 1.00 96.81 130 GLN A N 1
ATOM 981 C CA . GLN A 1 130 ? -5.093 4.519 -23.749 1.00 96.81 130 GLN A CA 1
ATOM 982 C C . GLN A 1 130 ? -3.826 4.959 -24.492 1.00 96.81 130 GLN A C 1
ATOM 984 O O . GLN A 1 130 ? -3.910 5.538 -25.571 1.00 96.81 130 GLN A O 1
ATOM 989 N N . GLU A 1 131 ? -2.658 4.669 -23.929 1.00 96.44 131 GLU A N 1
ATOM 990 C CA . GLU A 1 131 ? -1.352 4.963 -24.518 1.00 96.44 131 GLU A CA 1
ATOM 991 C C . GLU A 1 131 ? -0.784 3.781 -25.330 1.00 96.44 131 GLU A C 1
ATOM 993 O O . GLU A 1 131 ? 0.373 3.811 -25.745 1.00 96.44 131 GLU A O 1
ATOM 998 N N . GLY A 1 132 ? -1.578 2.731 -25.568 1.00 95.94 132 GLY A N 1
ATOM 999 C CA . GLY A 1 132 ? -1.168 1.551 -26.335 1.00 95.94 132 GLY A CA 1
ATOM 1000 C C . GLY A 1 132 ? -0.253 0.584 -25.574 1.00 95.94 132 GLY A C 1
ATOM 1001 O O . GLY A 1 132 ? 0.396 -0.262 -26.189 1.00 95.94 132 GLY A O 1
ATOM 1002 N N . ILE A 1 133 ? -0.184 0.688 -24.244 1.00 94.75 133 ILE A N 1
ATOM 1003 C CA . ILE A 1 133 ? 0.633 -0.169 -23.379 1.00 94.75 133 ILE A CA 1
ATOM 1004 C C . ILE A 1 133 ? -0.258 -1.241 -22.741 1.00 94.75 133 ILE A C 1
ATOM 1006 O O . ILE A 1 133 ? -1.036 -0.963 -21.828 1.00 94.75 133 ILE A O 1
ATOM 1010 N N . ALA A 1 134 ? -0.103 -2.491 -23.180 1.00 93.75 134 ALA A N 1
ATOM 1011 C CA . ALA A 1 134 ? -0.796 -3.635 -22.590 1.00 93.75 134 ALA A CA 1
ATOM 1012 C C . ALA A 1 134 ? -0.124 -4.078 -21.276 1.00 93.75 134 ALA A C 1
ATOM 1014 O O . ALA A 1 134 ? 1.011 -4.570 -21.274 1.00 93.75 134 ALA A O 1
ATOM 1015 N N . VAL A 1 135 ? -0.825 -3.924 -20.149 1.00 95.62 135 VAL A N 1
ATOM 1016 C CA . VAL A 1 135 ? -0.345 -4.356 -18.827 1.00 95.62 135 VAL A CA 1
ATOM 1017 C C . VAL A 1 135 ? -0.592 -5.853 -18.659 1.00 95.62 135 VAL A C 1
ATOM 1019 O O . VAL A 1 135 ? -1.732 -6.285 -18.576 1.00 95.62 135 VAL A O 1
ATOM 1022 N N . ARG A 1 136 ? 0.479 -6.650 -18.575 1.00 95.50 136 ARG A N 1
ATOM 1023 C CA . ARG A 1 136 ? 0.384 -8.119 -18.419 1.00 95.50 136 ARG A CA 1
ATOM 1024 C C . ARG A 1 136 ? 0.507 -8.598 -16.977 1.00 95.50 136 ARG A C 1
ATOM 1026 O O . ARG A 1 136 ? 0.024 -9.677 -16.639 1.00 95.50 136 ARG A O 1
ATOM 1033 N N . SER A 1 137 ? 1.160 -7.800 -16.137 1.00 97.06 137 SER A N 1
ATOM 1034 C CA . SER A 1 137 ? 1.449 -8.159 -14.753 1.00 97.06 137 SER A CA 1
ATOM 1035 C C . SER A 1 137 ? 1.329 -6.950 -13.835 1.00 97.06 137 SER A C 1
ATOM 1037 O O . SER A 1 137 ? 1.814 -5.868 -14.165 1.00 97.06 137 SER A O 1
ATOM 1039 N N . LEU A 1 138 ? 0.753 -7.166 -12.654 1.00 97.81 138 LEU A N 1
ATOM 1040 C CA . LEU A 1 138 ? 0.805 -6.266 -11.511 1.00 97.81 138 LEU A CA 1
ATOM 1041 C C . LEU A 1 138 ? 1.694 -6.893 -10.433 1.00 97.81 138 LEU A C 1
ATOM 1043 O O . LEU A 1 138 ? 1.397 -7.971 -9.918 1.00 97.81 138 LEU A O 1
ATOM 1047 N N . VAL A 1 139 ? 2.777 -6.205 -10.079 1.00 97.56 139 VAL A N 1
ATOM 1048 C CA . VAL A 1 139 ? 3.648 -6.589 -8.963 1.00 97.56 139 VAL A CA 1
ATOM 1049 C C . VAL A 1 139 ? 3.341 -5.685 -7.777 1.00 97.56 139 VAL A C 1
ATOM 1051 O O . VAL A 1 139 ? 3.367 -4.463 -7.913 1.00 97.56 139 VAL A O 1
ATOM 1054 N N . VAL A 1 140 ? 3.067 -6.275 -6.614 1.00 96.75 140 VAL A N 1
ATOM 1055 C CA . VAL A 1 140 ? 2.760 -5.539 -5.382 1.00 96.75 140 VAL A CA 1
ATOM 1056 C C . VAL A 1 140 ? 3.785 -5.909 -4.317 1.00 96.75 140 VAL A C 1
ATOM 1058 O O . VAL A 1 140 ? 3.805 -7.034 -3.817 1.00 96.75 140 VAL A O 1
ATOM 1061 N N . SER A 1 141 ? 4.646 -4.956 -3.976 1.00 93.94 141 SER A N 1
ATOM 1062 C CA . SER A 1 141 ? 5.697 -5.089 -2.964 1.00 93.94 141 SER A CA 1
ATOM 1063 C C . SER A 1 141 ? 5.494 -4.097 -1.811 1.00 93.94 141 SER A C 1
ATOM 1065 O O . SER A 1 141 ? 4.634 -3.216 -1.867 1.00 93.94 141 SER A O 1
ATOM 1067 N N . GLY A 1 142 ? 6.258 -4.270 -0.730 1.00 90.75 142 GLY A N 1
ATOM 1068 C CA . GLY A 1 142 ? 6.138 -3.484 0.502 1.00 90.75 142 GLY A CA 1
ATOM 1069 C C . GLY A 1 142 ? 5.387 -4.212 1.621 1.00 90.75 142 GLY A C 1
ATOM 1070 O O . GLY A 1 142 ? 4.754 -5.245 1.407 1.00 90.75 142 GLY A O 1
ATOM 1071 N N . GLY A 1 143 ? 5.446 -3.681 2.846 1.00 89.38 143 GLY A N 1
ATOM 1072 C CA . GLY A 1 143 ? 4.894 -4.352 4.034 1.00 89.38 143 GLY A CA 1
ATOM 1073 C C . GLY A 1 143 ? 3.392 -4.653 3.939 1.00 89.38 143 GLY A C 1
ATOM 1074 O O . GLY A 1 143 ? 2.957 -5.767 4.238 1.00 89.38 143 GLY A O 1
ATOM 1075 N N . VAL A 1 144 ? 2.601 -3.697 3.436 1.00 93.56 144 VAL A N 1
ATOM 1076 C CA . VAL A 1 144 ? 1.141 -3.854 3.273 1.00 93.56 144 VAL A CA 1
ATOM 1077 C C . VAL A 1 144 ? 0.789 -4.884 2.196 1.00 93.56 144 VAL A C 1
ATOM 1079 O O . VAL A 1 144 ? -0.292 -5.458 2.236 1.00 93.56 144 VAL A O 1
ATOM 1082 N N . ALA A 1 145 ? 1.715 -5.228 1.296 1.00 93.00 145 ALA A N 1
ATOM 1083 C CA . ALA A 1 145 ? 1.505 -6.288 0.315 1.00 93.00 145 ALA A CA 1
ATOM 1084 C C . ALA A 1 145 ? 1.334 -7.677 0.959 1.00 93.00 145 ALA A C 1
ATOM 1086 O O . ALA A 1 145 ? 0.891 -8.606 0.292 1.00 93.00 145 ALA A O 1
ATOM 1087 N N . SER A 1 146 ? 1.682 -7.862 2.239 1.00 91.38 146 SER A N 1
ATOM 1088 C CA . SER A 1 146 ? 1.406 -9.102 2.987 1.00 91.38 146 SER A CA 1
ATOM 1089 C C . SER A 1 146 ? -0.062 -9.266 3.408 1.00 91.38 146 SER A C 1
ATOM 1091 O O . SER A 1 146 ? -0.455 -10.370 3.779 1.00 91.38 146 SER A O 1
ATOM 1093 N N . ASN A 1 147 ? -0.866 -8.207 3.285 1.00 93.81 147 ASN A N 1
ATOM 1094 C CA . ASN A 1 147 ? -2.268 -8.185 3.678 1.00 93.81 147 ASN A CA 1
ATOM 1095 C C . ASN A 1 147 ? -3.134 -9.038 2.734 1.00 93.81 147 ASN A C 1
ATOM 1097 O O . ASN A 1 147 ? -3.223 -8.757 1.540 1.00 93.81 147 ASN A O 1
ATOM 1101 N N . GLN A 1 148 ? -3.770 -10.081 3.260 1.00 94.19 148 GLN A N 1
ATOM 1102 C CA . GLN A 1 148 ? -4.621 -11.019 2.527 1.00 94.19 148 GLN A CA 1
ATOM 1103 C C . GLN A 1 148 ? -5.881 -10.355 1.993 1.00 94.19 148 GLN A C 1
ATOM 1105 O O . GLN A 1 148 ? -6.218 -10.558 0.831 1.00 94.19 148 GLN A O 1
ATOM 1110 N N . TYR A 1 149 ? -6.508 -9.477 2.778 1.00 95.62 149 TYR A N 1
ATOM 1111 C CA . TYR A 1 149 ? -7.668 -8.728 2.300 1.00 95.62 149 TYR A CA 1
ATOM 1112 C C . TYR A 1 149 ? -7.308 -7.871 1.070 1.00 95.62 149 TYR A C 1
ATOM 1114 O O . TYR A 1 149 ? -8.021 -7.887 0.071 1.00 95.62 149 TYR A O 1
ATOM 1122 N N . LEU A 1 150 ? -6.156 -7.188 1.077 1.00 96.75 150 LEU A N 1
ATOM 1123 C CA . LEU A 1 150 ? -5.643 -6.476 -0.101 1.00 96.75 150 LEU A CA 1
ATOM 1124 C C . LEU A 1 150 ? -5.398 -7.424 -1.286 1.00 96.75 150 LEU A C 1
ATOM 1126 O O . LEU A 1 150 ? -5.754 -7.086 -2.414 1.00 96.75 150 LEU A O 1
ATOM 1130 N N . ARG A 1 151 ? -4.784 -8.590 -1.050 1.00 96.62 151 ARG A N 1
ATOM 1131 C CA . ARG A 1 151 ? -4.476 -9.583 -2.096 1.00 96.62 151 ARG A CA 1
ATOM 1132 C C . ARG A 1 151 ? -5.736 -10.076 -2.804 1.00 96.62 151 ARG A C 1
ATOM 1134 O O . ARG A 1 151 ? -5.783 -10.069 -4.032 1.00 96.62 151 ARG A O 1
ATOM 1141 N N . GLU A 1 152 ? -6.747 -10.466 -2.034 1.00 96.62 152 GLU A N 1
ATOM 1142 C CA . GLU A 1 152 ? -8.036 -10.961 -2.532 1.00 96.62 152 GLU A CA 1
ATOM 1143 C C . GLU A 1 152 ? -8.787 -9.882 -3.319 1.00 96.62 152 GLU A C 1
ATOM 1145 O O . GLU A 1 152 ? -9.269 -10.124 -4.431 1.00 96.62 152 GLU A O 1
ATOM 1150 N N . ARG A 1 153 ? -8.827 -8.660 -2.774 1.00 97.56 153 ARG A N 1
ATOM 1151 C CA . ARG A 1 153 ? -9.441 -7.498 -3.423 1.00 97.56 153 ARG A CA 1
ATOM 1152 C C . ARG A 1 153 ? -8.762 -7.159 -4.748 1.00 97.56 153 ARG A C 1
ATOM 1154 O O . ARG A 1 153 ? -9.440 -7.029 -5.760 1.00 97.56 153 ARG A O 1
ATOM 1161 N N . LEU A 1 154 ? -7.428 -7.127 -4.782 1.00 97.69 154 LEU A N 1
ATOM 1162 C CA . LEU A 1 154 ? -6.683 -6.888 -6.019 1.00 97.69 154 LEU A CA 1
ATOM 1163 C C . LEU A 1 154 ? -6.893 -7.976 -7.069 1.00 97.69 154 LEU A C 1
ATOM 1165 O O . LEU A 1 154 ? -7.027 -7.639 -8.240 1.00 97.69 154 LEU A O 1
ATOM 1169 N N . ARG A 1 155 ? -6.941 -9.258 -6.687 1.00 96.75 155 ARG A N 1
ATOM 1170 C CA . ARG A 1 155 ? -7.250 -10.336 -7.640 1.00 96.75 155 ARG A CA 1
ATOM 1171 C C . ARG A 1 155 ? -8.623 -10.116 -8.273 1.00 96.75 155 ARG A C 1
ATOM 1173 O O . ARG A 1 155 ? -8.703 -10.052 -9.493 1.00 96.75 155 ARG A O 1
ATOM 1180 N N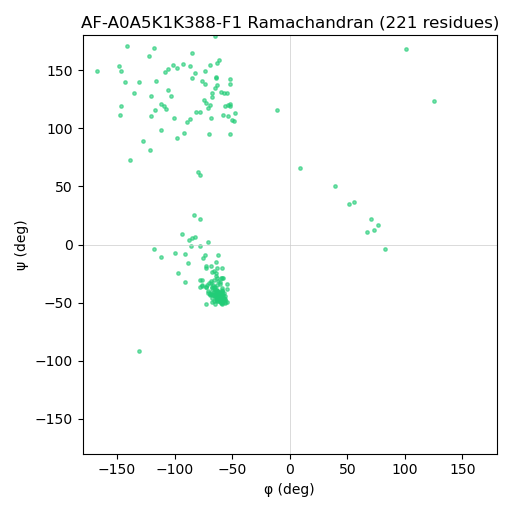 . THR A 1 156 ? -9.642 -9.898 -7.440 1.00 96.12 156 THR A N 1
ATOM 1181 C CA . THR A 1 156 ? -11.021 -9.630 -7.885 1.00 96.12 156 THR A CA 1
ATOM 1182 C C . THR A 1 156 ? -11.073 -8.430 -8.832 1.00 96.12 156 THR A C 1
ATOM 1184 O O . THR A 1 156 ? -11.605 -8.519 -9.931 1.00 96.12 156 THR A O 1
ATOM 1187 N N . CYS A 1 157 ? -10.446 -7.322 -8.436 1.00 96.06 157 CYS A N 1
ATOM 1188 C CA . CYS A 1 157 ? -10.374 -6.092 -9.217 1.00 96.06 157 CYS A CA 1
ATOM 1189 C C . CYS A 1 157 ? -9.715 -6.299 -10.596 1.00 96.06 157 CYS A C 1
ATOM 1191 O O . CYS A 1 157 ? -10.177 -5.758 -11.596 1.00 96.06 157 CYS A O 1
ATOM 1193 N N . LEU A 1 158 ? -8.652 -7.108 -10.671 1.00 96.44 158 LEU A N 1
ATOM 1194 C CA . LEU A 1 158 ? -7.985 -7.424 -11.937 1.00 96.44 158 LEU A CA 1
ATOM 1195 C C . LEU A 1 158 ? -8.797 -8.375 -12.824 1.00 96.44 158 LEU A C 1
ATOM 1197 O O . LEU A 1 158 ? -8.757 -8.217 -14.042 1.00 96.44 158 LEU A O 1
ATOM 1201 N N . ASP A 1 159 ? -9.508 -9.342 -12.235 1.00 94.94 159 ASP A N 1
ATOM 1202 C CA . ASP A 1 159 ? -10.425 -10.229 -12.968 1.00 94.94 159 ASP A CA 1
ATOM 1203 C C . ASP A 1 159 ? -11.582 -9.440 -13.599 1.00 94.94 159 ASP A C 1
ATOM 1205 O O . ASP A 1 159 ? -11.972 -9.712 -14.731 1.00 94.94 159 ASP A O 1
ATOM 1209 N N . GLU A 1 160 ? -12.102 -8.434 -12.891 1.00 94.56 160 GLU A N 1
ATOM 1210 C CA . GLU A 1 160 ? -13.157 -7.546 -13.393 1.00 94.56 160 GLU A CA 1
ATOM 1211 C C . GLU A 1 160 ? -12.657 -6.590 -14.488 1.00 94.56 160 GLU A C 1
ATOM 1213 O O . GLU A 1 160 ? -13.374 -6.334 -15.455 1.00 94.56 160 GLU A O 1
ATOM 1218 N N . GLU A 1 161 ? -11.443 -6.046 -14.347 1.00 93.75 161 GLU A N 1
ATOM 1219 C CA . GLU A 1 161 ? -10.894 -5.072 -15.301 1.00 93.75 161 GLU A CA 1
ATOM 1220 C C . GLU A 1 161 ? -10.408 -5.720 -16.606 1.00 93.75 161 GLU A C 1
ATOM 1222 O O . GLU A 1 161 ? -10.457 -5.080 -17.655 1.00 93.75 161 GLU A O 1
ATOM 1227 N N . SER A 1 162 ? -9.938 -6.969 -16.556 1.00 90.56 162 SER A N 1
ATOM 1228 C CA . SER A 1 162 ? -9.407 -7.681 -17.722 1.00 90.56 162 SER A CA 1
ATOM 1229 C C . SER A 1 162 ? -9.866 -9.146 -17.748 1.00 90.56 162 SER A C 1
ATOM 1231 O O . SER A 1 162 ? -9.067 -10.051 -17.484 1.00 90.56 162 SER A O 1
ATOM 1233 N N . PRO A 1 163 ? -11.154 -9.398 -18.057 1.00 86.12 163 PRO A N 1
ATOM 1234 C CA . PRO A 1 163 ? -11.739 -10.739 -17.997 1.00 86.12 163 PRO A CA 1
ATOM 1235 C C . PRO A 1 163 ? -11.191 -11.687 -19.073 1.00 86.12 163 PRO A C 1
ATOM 1237 O O . PRO A 1 163 ? -11.080 -12.888 -18.834 1.00 86.12 163 PRO A O 1
ATOM 1240 N N . ASP A 1 164 ? -10.825 -11.153 -20.243 1.00 84.69 164 ASP A N 1
ATOM 1241 C CA . ASP A 1 164 ? -10.377 -11.947 -21.395 1.00 84.69 164 ASP A CA 1
ATOM 1242 C C . ASP A 1 164 ? -8.852 -12.152 -21.421 1.00 84.69 164 ASP A C 1
ATOM 1244 O O . ASP A 1 164 ? -8.353 -13.191 -21.855 1.00 84.69 164 ASP A O 1
ATOM 1248 N N . GLU A 1 165 ? -8.097 -11.172 -20.919 1.00 77.50 165 GLU A N 1
ATOM 1249 C CA . GLU A 1 165 ? -6.634 -11.181 -20.863 1.00 77.50 165 GLU A CA 1
ATOM 1250 C C . GLU A 1 165 ? -6.189 -11.048 -19.402 1.00 77.50 165 GLU A C 1
ATOM 1252 O O . GLU A 1 165 ? -5.888 -9.961 -18.911 1.00 77.50 165 GLU A O 1
ATOM 1257 N N . GLY A 1 166 ? -6.199 -12.160 -18.663 1.00 88.00 166 GLY A N 1
ATOM 1258 C CA . GLY A 1 166 ? -5.930 -12.151 -17.225 1.00 88.00 166 GLY A CA 1
ATOM 1259 C C . GLY A 1 166 ? -4.579 -11.517 -16.862 1.00 88.00 166 GLY A C 1
ATOM 1260 O O . GLY A 1 166 ? -3.515 -12.017 -17.233 1.00 88.00 166 GLY A O 1
ATOM 1261 N N . ILE A 1 167 ? -4.614 -10.440 -16.071 1.00 96.56 167 ILE A N 1
ATOM 1262 C CA . ILE A 1 167 ? -3.406 -9.783 -15.554 1.00 96.56 167 ILE A CA 1
ATOM 1263 C C . ILE A 1 167 ? -2.805 -10.646 -14.440 1.00 96.56 167 ILE A C 1
ATOM 1265 O O . ILE A 1 167 ? -3.467 -10.965 -13.443 1.00 96.56 167 ILE A O 1
ATOM 1269 N N . SER A 1 168 ? -1.530 -11.011 -14.585 1.00 96.75 168 SER A N 1
ATOM 1270 C CA . SER A 1 168 ? -0.795 -11.769 -13.567 1.00 96.75 168 SER A CA 1
ATOM 1271 C C . SER A 1 168 ? -0.587 -10.919 -12.317 1.00 96.75 168 SER A C 1
ATOM 1273 O O . SER A 1 168 ? -0.053 -9.817 -12.399 1.00 96.75 168 SER A O 1
ATOM 1275 N N . LEU A 1 169 ? -0.967 -11.432 -11.149 1.00 97.38 169 LEU A N 1
ATOM 1276 C CA . LEU A 1 169 ? -0.800 -10.735 -9.875 1.00 97.38 169 LEU A CA 1
ATOM 1277 C C . LEU A 1 169 ? 0.323 -11.390 -9.068 1.00 97.38 169 LEU A C 1
ATOM 1279 O O . LEU A 1 169 ? 0.223 -12.559 -8.698 1.00 97.38 169 LEU A O 1
ATOM 1283 N N . VAL A 1 170 ? 1.391 -10.639 -8.804 1.00 97.38 170 VAL A N 1
ATOM 1284 C CA . VAL A 1 170 ? 2.613 -11.157 -8.180 1.00 97.38 170 VAL A CA 1
ATOM 1285 C C . VAL A 1 170 ? 2.894 -10.431 -6.871 1.00 97.38 170 VAL A C 1
ATOM 1287 O O . VAL A 1 170 ? 3.006 -9.206 -6.830 1.00 97.38 170 VAL A O 1
ATOM 1290 N N . PHE A 1 171 ? 3.087 -11.212 -5.811 1.00 96.06 171 PHE A N 1
ATOM 1291 C CA . PHE A 1 171 ? 3.532 -10.732 -4.508 1.00 96.06 171 PHE A CA 1
ATOM 1292 C C . PHE A 1 171 ? 4.889 -11.360 -4.178 1.00 96.06 171 PHE A C 1
ATOM 1294 O O . PHE A 1 171 ? 4.950 -12.583 -4.016 1.00 96.06 171 PHE A O 1
ATOM 1301 N N . PRO A 1 172 ? 5.973 -10.574 -4.061 1.00 93.50 172 PRO A N 1
ATOM 1302 C CA . PRO A 1 172 ? 7.259 -11.107 -3.633 1.00 93.50 172 PRO A CA 1
ATOM 1303 C C . PRO A 1 172 ? 7.190 -11.698 -2.210 1.00 93.50 172 PRO A C 1
ATOM 1305 O O . PRO A 1 172 ? 6.304 -11.335 -1.424 1.00 93.50 172 PRO A O 1
ATOM 1308 N N . PRO A 1 173 ? 8.126 -12.597 -1.847 1.00 90.69 173 PRO A N 1
ATOM 1309 C CA . PRO A 1 173 ? 8.277 -13.069 -0.475 1.00 90.69 173 PRO A CA 1
ATOM 1310 C C . PRO A 1 173 ? 8.389 -11.893 0.511 1.00 90.69 173 PRO A C 1
ATOM 1312 O O . PRO A 1 173 ? 9.124 -10.948 0.222 1.00 90.69 173 PRO A O 1
ATOM 1315 N N . PRO A 1 174 ? 7.739 -11.939 1.691 1.00 84.56 174 PRO A N 1
ATOM 1316 C CA . PRO A 1 174 ? 7.774 -10.833 2.652 1.00 84.56 174 PRO A CA 1
ATOM 1317 C C . PRO A 1 174 ? 9.186 -10.380 3.047 1.00 84.56 174 PRO A C 1
ATOM 1319 O O . PRO A 1 174 ? 9.414 -9.187 3.215 1.00 84.56 174 PRO A O 1
ATOM 1322 N N . SER A 1 175 ? 10.145 -11.310 3.123 1.00 87.69 175 SER A N 1
ATOM 1323 C CA . SER A 1 175 ? 11.558 -11.020 3.405 1.00 87.69 175 SER A CA 1
ATOM 1324 C C . SER A 1 175 ? 12.248 -10.159 2.340 1.00 87.69 175 SER A C 1
ATOM 1326 O O . SER A 1 175 ? 13.272 -9.551 2.629 1.00 87.69 175 SER A O 1
ATOM 1328 N N . LEU A 1 176 ? 11.697 -10.100 1.124 1.00 90.19 176 LEU A N 1
ATOM 1329 C CA . LEU A 1 176 ? 12.184 -9.270 0.021 1.00 90.19 176 LEU A CA 1
ATOM 1330 C C . LEU A 1 176 ? 11.379 -7.973 -0.151 1.00 90.19 176 LEU A C 1
ATOM 1332 O O . LEU A 1 176 ? 11.756 -7.133 -0.963 1.00 90.19 176 LEU A O 1
ATOM 1336 N N . CYS A 1 177 ? 10.277 -7.802 0.586 1.00 86.38 177 CYS A N 1
ATOM 1337 C CA . CYS A 1 177 ? 9.404 -6.627 0.496 1.00 86.38 177 CYS A CA 1
ATOM 1338 C C . CYS A 1 177 ? 9.824 -5.473 1.418 1.00 86.38 177 CYS A C 1
ATOM 1340 O O . CYS A 1 177 ? 9.323 -4.364 1.249 1.00 86.38 177 CYS A O 1
ATOM 1342 N N . THR A 1 178 ? 10.681 -5.725 2.407 1.00 82.19 178 THR A N 1
ATOM 1343 C CA . THR A 1 178 ? 11.287 -4.697 3.268 1.00 82.19 178 THR A CA 1
ATOM 1344 C C . THR A 1 178 ? 12.632 -4.258 2.708 1.00 82.19 178 THR A C 1
ATOM 1346 O O . THR A 1 178 ? 13.284 -5.058 2.041 1.00 82.19 178 THR A O 1
ATOM 1349 N N . ASP A 1 179 ? 13.086 -3.045 3.028 1.00 86.50 179 ASP A N 1
ATOM 1350 C CA . ASP A 1 179 ? 14.387 -2.541 2.572 1.00 86.50 179 ASP A CA 1
ATOM 1351 C C . ASP A 1 179 ? 15.519 -3.514 2.930 1.00 86.50 179 ASP A C 1
ATOM 1353 O O . ASP A 1 179 ? 15.730 -3.854 4.096 1.00 86.50 179 ASP A O 1
ATOM 1357 N N . ASN A 1 180 ? 16.229 -4.007 1.912 1.00 90.69 180 ASN A N 1
ATOM 1358 C CA . ASN A 1 180 ? 17.272 -5.015 2.078 1.00 90.69 180 ASN A CA 1
ATOM 1359 C C . ASN A 1 180 ? 18.396 -4.845 1.043 1.00 90.69 180 ASN A C 1
ATOM 1361 O O . ASN A 1 180 ? 18.181 -4.343 -0.055 1.00 90.69 180 ASN A O 1
ATOM 1365 N N . ALA A 1 181 ? 19.608 -5.298 1.372 1.00 94.56 181 ALA A N 1
ATOM 1366 C CA . ALA A 1 181 ? 20.760 -5.175 0.475 1.00 94.56 181 ALA A CA 1
ATOM 1367 C C . ALA A 1 181 ? 20.637 -6.031 -0.802 1.00 94.56 181 ALA A C 1
ATOM 1369 O O . ALA A 1 181 ? 21.248 -5.703 -1.819 1.00 94.56 181 ALA A O 1
ATOM 1370 N N . ALA A 1 182 ? 19.840 -7.106 -0.778 1.00 94.19 182 ALA A N 1
ATOM 1371 C CA . ALA A 1 182 ? 19.687 -7.992 -1.928 1.00 94.19 182 ALA A CA 1
ATOM 1372 C C . ALA A 1 182 ? 18.975 -7.297 -3.100 1.00 94.19 182 ALA A C 1
ATOM 1374 O O . ALA A 1 182 ? 19.379 -7.492 -4.244 1.00 94.19 182 ALA A O 1
ATOM 1375 N N . MET A 1 183 ? 17.983 -6.434 -2.839 1.00 92.75 183 MET A N 1
ATOM 1376 C CA . MET A 1 183 ? 17.303 -5.670 -3.897 1.00 92.75 183 MET A CA 1
ATOM 1377 C C . MET A 1 183 ? 18.248 -4.674 -4.587 1.00 92.75 183 MET A C 1
ATOM 1379 O O . MET A 1 183 ? 18.189 -4.515 -5.805 1.00 92.75 183 MET A O 1
ATOM 1383 N N . ILE A 1 184 ? 19.159 -4.062 -3.819 1.00 94.25 184 ILE A N 1
ATOM 1384 C CA . ILE A 1 184 ? 20.176 -3.141 -4.340 1.00 94.25 184 ILE A CA 1
ATOM 1385 C C . ILE A 1 184 ? 21.175 -3.913 -5.200 1.00 94.25 184 ILE A C 1
ATOM 1387 O O . ILE A 1 184 ? 21.409 -3.547 -6.347 1.00 94.25 184 ILE A O 1
ATOM 1391 N N . ALA A 1 185 ? 21.705 -5.026 -4.684 1.00 95.44 185 ALA A N 1
ATOM 1392 C CA . ALA A 1 185 ? 22.628 -5.876 -5.429 1.00 95.44 185 ALA A CA 1
ATOM 1393 C C . ALA A 1 185 ? 22.009 -6.388 -6.740 1.00 95.44 185 ALA A C 1
ATOM 1395 O O . ALA A 1 185 ? 22.662 -6.341 -7.778 1.00 95.44 185 ALA A O 1
ATOM 1396 N N . TRP A 1 186 ? 20.745 -6.824 -6.716 1.00 94.06 186 TRP A N 1
ATOM 1397 C CA . TRP A 1 186 ? 20.039 -7.308 -7.903 1.00 94.06 186 TRP A CA 1
ATOM 1398 C C . TRP A 1 186 ? 19.852 -6.216 -8.963 1.00 94.06 186 TRP A C 1
ATOM 1400 O O . TRP A 1 186 ? 20.161 -6.436 -10.135 1.00 94.06 186 TRP A O 1
ATOM 1410 N N . ALA A 1 187 ? 19.394 -5.025 -8.561 1.00 90.88 187 ALA A N 1
ATOM 1411 C CA . ALA A 1 187 ? 19.233 -3.896 -9.475 1.00 90.88 187 ALA A CA 1
ATOM 1412 C C . ALA A 1 187 ? 20.578 -3.462 -10.088 1.00 90.88 187 ALA A C 1
ATOM 1414 O O . ALA A 1 187 ? 20.678 -3.290 -11.305 1.00 90.88 187 ALA A O 1
ATOM 1415 N N . SER A 1 188 ? 21.629 -3.356 -9.267 1.00 91.88 188 SER A N 1
ATOM 1416 C CA . SER A 1 188 ? 22.970 -2.966 -9.717 1.00 91.88 188 SER A CA 1
ATOM 1417 C C . SER A 1 188 ? 23.639 -4.024 -10.591 1.00 91.88 188 SER A C 1
ATOM 1419 O O . SER A 1 188 ? 24.365 -3.670 -11.514 1.00 91.88 188 SER A O 1
ATOM 1421 N N . MET A 1 189 ? 23.381 -5.314 -10.357 1.00 94.81 189 MET A N 1
ATOM 1422 C CA . MET A 1 189 ? 23.945 -6.401 -11.163 1.00 94.81 189 MET A CA 1
ATOM 1423 C C . MET A 1 189 ? 23.552 -6.266 -12.637 1.00 94.81 189 MET A C 1
ATOM 1425 O O . MET A 1 189 ? 24.403 -6.428 -13.508 1.00 94.81 189 MET A O 1
ATOM 1429 N N . HIS A 1 190 ? 22.297 -5.911 -12.930 1.00 88.12 190 HIS A N 1
ATOM 1430 C CA . HIS A 1 190 ? 21.850 -5.690 -14.307 1.00 88.12 190 HIS A CA 1
ATOM 1431 C C . HIS A 1 190 ? 22.575 -4.521 -14.988 1.00 88.12 190 HIS A C 1
ATOM 1433 O O . HIS A 1 190 ? 22.933 -4.646 -16.160 1.00 88.12 190 HIS A O 1
ATOM 1439 N N . ARG A 1 191 ? 22.818 -3.417 -14.265 1.00 88.75 191 ARG A N 1
ATOM 1440 C CA . ARG A 1 191 ? 23.595 -2.268 -14.767 1.00 88.75 191 ARG A CA 1
ATOM 1441 C C . ARG A 1 191 ? 25.050 -2.667 -15.018 1.00 88.75 191 ARG A C 1
ATOM 1443 O O . ARG A 1 191 ? 25.537 -2.554 -16.140 1.00 88.75 191 ARG A O 1
ATOM 1450 N N . PHE A 1 192 ? 25.687 -3.277 -14.021 1.00 91.62 192 PHE A N 1
ATOM 1451 C CA . PHE A 1 192 ? 27.077 -3.723 -14.090 1.00 91.62 192 PHE A CA 1
ATOM 1452 C C . PHE A 1 192 ? 27.326 -4.706 -15.244 1.00 91.62 192 PHE A C 1
ATOM 1454 O O . PHE A 1 192 ? 28.263 -4.532 -16.018 1.00 91.62 192 PHE A O 1
ATOM 1461 N N . MET A 1 193 ? 26.457 -5.710 -15.420 1.00 92.44 193 MET A N 1
ATOM 1462 C CA . MET A 1 193 ? 26.557 -6.669 -16.532 1.00 92.44 193 MET A CA 1
ATOM 1463 C C . MET A 1 193 ? 26.340 -6.023 -17.907 1.00 92.44 193 MET A C 1
ATOM 1465 O O . MET A 1 193 ? 26.795 -6.567 -18.911 1.00 92.44 193 MET A O 1
ATOM 1469 N N . ALA A 1 194 ? 25.656 -4.879 -17.965 1.00 89.88 194 ALA A N 1
ATOM 1470 C CA . ALA A 1 194 ? 25.485 -4.084 -19.175 1.00 89.88 194 ALA A CA 1
ATOM 1471 C C . ALA A 1 194 ? 26.623 -3.066 -19.400 1.00 89.88 194 ALA A C 1
ATOM 1473 O O . ALA A 1 194 ? 26.545 -2.296 -20.356 1.00 89.88 194 ALA A O 1
ATOM 1474 N N . GLY A 1 195 ? 27.655 -3.053 -18.546 1.00 91.31 195 GLY A N 1
ATOM 1475 C CA . GLY A 1 195 ? 28.755 -2.085 -18.597 1.00 91.31 195 GLY A CA 1
ATOM 1476 C C . GLY A 1 195 ? 28.376 -0.678 -18.122 1.00 91.31 195 GLY A C 1
ATOM 1477 O O . GLY A 1 195 ? 29.129 0.258 -18.357 1.00 91.31 195 GLY A O 1
ATOM 1478 N N . ASP A 1 196 ? 27.217 -0.525 -17.479 1.00 89.00 196 AS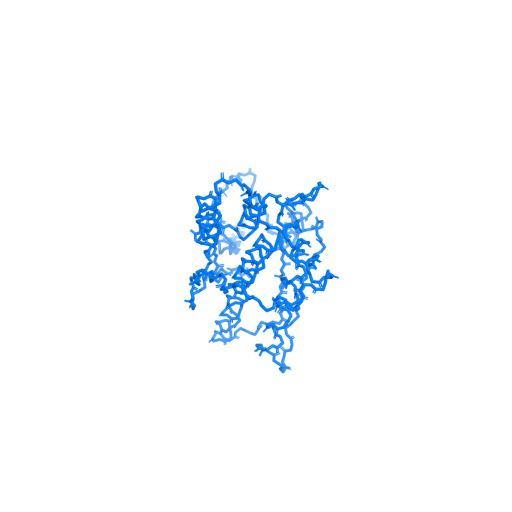P A N 1
ATOM 1479 C CA . ASP A 1 196 ? 26.763 0.721 -16.862 1.00 89.00 196 ASP A CA 1
ATOM 1480 C C . ASP A 1 196 ? 27.270 0.763 -15.414 1.00 89.00 196 ASP A C 1
ATOM 1482 O O . ASP A 1 196 ? 26.797 0.022 -14.544 1.00 89.00 196 ASP A O 1
ATOM 1486 N N . THR A 1 197 ? 28.292 1.585 -15.185 1.00 90.19 197 THR A N 1
ATOM 1487 C CA . THR A 1 197 ? 28.958 1.755 -13.892 1.00 90.19 197 THR A CA 1
ATOM 1488 C C . THR A 1 197 ? 29.083 3.227 -13.545 1.00 90.19 197 THR A C 1
ATOM 1490 O O . THR A 1 197 ? 29.441 4.033 -14.400 1.00 90.19 197 THR A O 1
ATOM 1493 N N . ASP A 1 198 ? 28.867 3.549 -12.275 1.00 88.44 198 ASP A N 1
ATOM 1494 C CA . ASP A 1 198 ? 29.019 4.903 -11.754 1.00 88.44 198 ASP A CA 1
ATOM 1495 C C . ASP A 1 198 ? 30.499 5.214 -11.425 1.00 88.44 198 ASP A C 1
ATOM 1497 O O . ASP A 1 198 ? 31.256 4.331 -11.012 1.00 88.44 198 ASP A O 1
ATOM 1501 N N . ASP A 1 199 ? 30.912 6.474 -11.592 1.00 89.44 199 ASP A N 1
ATOM 1502 C CA . ASP A 1 199 ? 32.231 6.968 -11.170 1.00 89.44 199 ASP A CA 1
ATOM 1503 C C . ASP A 1 199 ? 32.336 7.006 -9.627 1.00 89.44 199 ASP A C 1
ATOM 1505 O O . ASP A 1 199 ? 31.343 7.161 -8.910 1.00 89.44 199 ASP A O 1
ATOM 1509 N N . TYR A 1 200 ? 33.555 6.910 -9.089 1.00 91.12 200 TYR A N 1
ATOM 1510 C CA . TYR A 1 200 ? 33.829 7.029 -7.650 1.00 91.12 200 TYR A CA 1
ATOM 1511 C C . TYR A 1 200 ? 33.476 8.398 -7.041 1.00 91.12 200 TYR A C 1
ATOM 1513 O O . TYR A 1 200 ? 33.498 8.550 -5.820 1.00 91.12 200 TYR A O 1
ATOM 1521 N N . THR A 1 201 ? 33.141 9.383 -7.869 1.00 94.06 201 THR A N 1
ATOM 1522 C CA . THR A 1 201 ? 32.658 10.717 -7.492 1.00 94.06 201 THR A CA 1
ATOM 1523 C C . THR A 1 201 ? 31.147 10.790 -7.235 1.00 94.06 201 THR A C 1
ATOM 1525 O O . THR A 1 201 ? 30.633 11.882 -7.001 1.00 94.06 201 THR A O 1
ATOM 1528 N N . ILE A 1 202 ? 30.421 9.662 -7.251 1.00 90.19 202 ILE A N 1
ATOM 1529 C CA . ILE A 1 202 ? 28.971 9.635 -7.010 1.00 90.19 202 ILE A CA 1
ATOM 1530 C C . ILE A 1 202 ? 28.579 10.295 -5.676 1.00 90.19 202 ILE A C 1
ATOM 1532 O O . ILE A 1 202 ? 29.108 9.983 -4.608 1.00 90.19 202 ILE A O 1
ATOM 1536 N N . GLU A 1 203 ? 27.592 11.188 -5.737 1.00 89.75 203 GLU A N 1
ATOM 1537 C CA . GLU A 1 203 ? 27.036 11.872 -4.571 1.00 89.75 203 GLU A CA 1
ATOM 1538 C C . GLU A 1 203 ? 25.658 11.318 -4.187 1.00 89.75 203 GLU A C 1
ATOM 1540 O O . GLU A 1 203 ? 24.877 10.859 -5.025 1.00 89.75 203 GLU A O 1
ATOM 1545 N N . SER A 1 204 ? 25.327 11.397 -2.896 1.00 90.50 204 SER A N 1
ATOM 1546 C CA . SER A 1 204 ? 24.002 11.017 -2.402 1.00 90.50 204 SER A CA 1
ATOM 1547 C C . SER A 1 204 ? 22.933 11.987 -2.906 1.00 90.50 204 SER A C 1
ATOM 1549 O O . SER A 1 204 ? 23.057 13.201 -2.743 1.00 90.50 204 SER A O 1
ATOM 1551 N N . ARG A 1 205 ? 21.844 11.445 -3.462 1.00 90.19 205 ARG A N 1
ATOM 1552 C CA . ARG A 1 205 ? 20.671 12.204 -3.915 1.00 90.19 205 ARG A CA 1
ATOM 1553 C C . ARG A 1 205 ? 19.464 11.884 -3.022 1.00 90.19 205 ARG A C 1
ATOM 1555 O O . ARG A 1 205 ? 18.789 10.884 -3.256 1.00 90.19 205 ARG A O 1
ATOM 1562 N N . PRO A 1 206 ? 19.136 12.724 -2.018 1.00 88.50 206 PRO A N 1
ATOM 1563 C CA . PRO A 1 206 ? 18.033 12.452 -1.088 1.00 88.50 206 PRO A CA 1
ATOM 1564 C C . PRO A 1 206 ? 16.648 12.407 -1.746 1.00 88.50 206 PRO A C 1
ATOM 1566 O O . PRO A 1 206 ? 15.732 11.773 -1.229 1.00 88.50 206 PRO A O 1
ATOM 1569 N N . ARG A 1 207 ? 16.477 13.118 -2.864 1.00 87.81 207 ARG A N 1
ATOM 1570 C CA . ARG A 1 207 ? 15.263 13.110 -3.685 1.00 87.81 207 ARG A CA 1
ATOM 1571 C C . ARG A 1 207 ? 15.668 12.822 -5.116 1.00 87.81 207 ARG A C 1
ATOM 1573 O O . ARG A 1 207 ? 15.979 13.739 -5.866 1.00 87.81 207 ARG A O 1
ATOM 1580 N N . TRP A 1 208 ? 15.707 11.543 -5.446 1.00 89.69 208 TRP A N 1
ATOM 1581 C CA . TRP A 1 208 ? 16.042 11.073 -6.778 1.00 89.69 208 TRP A CA 1
ATOM 1582 C C . TRP A 1 208 ? 14.798 10.452 -7.405 1.00 89.69 208 TRP A C 1
ATOM 1584 O O . TRP A 1 208 ? 14.211 9.542 -6.814 1.00 89.69 208 TRP A O 1
ATOM 1594 N N . SER A 1 209 ? 14.346 10.981 -8.546 1.00 90.19 209 SER A N 1
ATOM 1595 C CA . SER A 1 209 ? 13.191 10.412 -9.233 1.00 90.19 209 SER A CA 1
ATOM 1596 C C . SER A 1 209 ? 13.599 9.135 -9.952 1.00 90.19 209 SER A C 1
ATOM 1598 O O . SER A 1 209 ? 14.653 9.065 -10.578 1.00 90.19 209 SER A O 1
ATOM 1600 N N . LEU A 1 210 ? 12.723 8.131 -9.919 1.00 89.56 210 LEU A N 1
ATOM 1601 C CA . LEU A 1 210 ? 12.906 6.909 -10.701 1.00 89.56 210 LEU A CA 1
ATOM 1602 C C . LEU A 1 210 ? 12.869 7.193 -12.213 1.00 89.56 210 LEU A C 1
ATOM 1604 O O . LEU A 1 210 ? 13.429 6.438 -13.001 1.00 89.56 210 LEU A O 1
ATOM 1608 N N . GLU A 1 211 ? 12.211 8.281 -12.613 1.00 91.50 211 GLU A N 1
ATOM 1609 C CA . GLU A 1 211 ? 12.129 8.718 -14.010 1.00 91.50 211 GLU A CA 1
ATOM 1610 C C . GLU A 1 211 ? 13.456 9.310 -14.510 1.00 91.50 211 GLU A C 1
ATOM 1612 O O . GLU A 1 211 ? 13.696 9.310 -15.711 1.00 91.50 211 GLU A O 1
ATOM 1617 N N . ASP A 1 212 ? 14.354 9.717 -13.603 1.00 88.62 212 ASP A N 1
ATOM 1618 C CA . ASP A 1 212 ? 15.684 10.238 -13.950 1.00 88.62 212 ASP A CA 1
ATOM 1619 C C . ASP A 1 212 ? 16.677 9.111 -14.310 1.00 88.62 212 ASP A C 1
ATOM 1621 O O . ASP A 1 212 ? 17.832 9.385 -14.619 1.00 88.62 212 ASP A O 1
ATOM 1625 N N . LEU A 1 213 ? 16.262 7.837 -14.240 1.00 81.44 213 LEU A N 1
ATOM 1626 C CA . LEU A 1 213 ? 17.100 6.659 -14.526 1.00 81.44 213 LEU A CA 1
ATOM 1627 C C . LEU A 1 213 ? 17.301 6.382 -16.028 1.00 81.44 213 LEU A C 1
ATOM 1629 O O . LEU A 1 213 ? 17.586 5.247 -16.421 1.00 81.44 213 LEU A O 1
ATOM 1633 N N . GLU A 1 214 ? 17.136 7.376 -16.898 1.00 68.44 214 GLU A N 1
ATOM 1634 C CA . GLU A 1 214 ? 17.473 7.197 -18.308 1.00 68.44 214 GLU A CA 1
ATOM 1635 C C . GLU A 1 214 ? 18.977 6.940 -18.468 1.00 68.44 214 GLU A C 1
ATOM 1637 O O . GLU A 1 214 ? 19.804 7.489 -17.742 1.00 68.44 214 GLU A O 1
ATOM 1642 N N . ARG A 1 215 ? 19.332 6.066 -19.421 1.00 57.59 215 ARG A N 1
ATOM 1643 C CA . ARG A 1 215 ? 20.729 5.892 -19.822 1.00 57.59 215 ARG A CA 1
ATOM 1644 C C . ARG A 1 215 ? 21.218 7.257 -20.291 1.00 57.59 215 ARG A C 1
ATOM 1646 O O . ARG A 1 215 ? 20.795 7.692 -21.359 1.00 57.59 215 ARG A O 1
ATOM 1653 N N . GLU A 1 216 ? 22.123 7.890 -19.551 1.00 47.62 216 GLU A N 1
ATOM 1654 C CA . GLU A 1 216 ? 23.080 8.777 -20.201 1.00 47.62 216 GLU A CA 1
ATOM 1655 C C . GLU A 1 216 ? 23.729 7.915 -21.289 1.00 47.62 216 GLU A C 1
ATOM 1657 O O . GLU A 1 216 ? 24.358 6.894 -20.995 1.00 47.62 216 GLU A O 1
ATOM 1662 N N . GLU A 1 217 ? 23.438 8.207 -22.561 1.00 39.22 217 GLU A N 1
ATOM 1663 C CA . GLU A 1 217 ? 24.121 7.543 -23.663 1.00 39.22 217 GLU A CA 1
ATOM 1664 C C . GLU A 1 217 ? 25.610 7.692 -23.387 1.00 39.22 217 GLU A C 1
ATOM 1666 O O . GLU A 1 217 ? 26.091 8.815 -23.245 1.00 39.22 217 GLU A O 1
ATOM 1671 N N . ALA A 1 218 ? 26.310 6.562 -23.240 1.00 41.09 218 ALA A N 1
ATOM 1672 C CA . ALA A 1 218 ? 27.750 6.547 -23.078 1.00 41.09 218 ALA A CA 1
ATOM 1673 C C . ALA A 1 218 ? 28.335 7.443 -24.172 1.00 41.09 218 ALA A C 1
ATOM 1675 O O . ALA A 1 218 ? 28.287 7.097 -25.356 1.00 41.09 218 ALA A O 1
ATOM 1676 N N . GLY A 1 219 ? 28.798 8.633 -23.773 1.00 36.56 219 GLY A N 1
ATOM 1677 C CA . GLY A 1 219 ? 29.410 9.581 -24.688 1.00 36.56 219 GLY A CA 1
ATOM 1678 C C . GLY A 1 219 ? 30.504 8.852 -25.465 1.00 36.56 219 GLY A C 1
ATOM 1679 O O . GLY A 1 219 ? 31.148 7.963 -24.898 1.00 36.56 219 GLY A O 1
ATOM 1680 N N . PRO A 1 220 ? 30.686 9.153 -26.762 1.00 37.78 220 PRO A N 1
ATOM 1681 C CA . PRO A 1 220 ? 31.579 8.384 -27.614 1.00 37.78 220 PRO A CA 1
ATOM 1682 C C . PRO A 1 220 ? 32.941 8.278 -26.936 1.00 37.78 220 PRO A C 1
ATOM 1684 O O . PRO A 1 220 ? 33.547 9.304 -26.625 1.00 37.78 220 PRO A O 1
ATOM 1687 N N . SER A 1 221 ? 33.393 7.041 -26.685 1.00 42.91 221 SER A N 1
ATOM 1688 C CA . SER A 1 221 ? 34.757 6.773 -26.240 1.00 42.91 221 SER A CA 1
ATOM 1689 C C . SER A 1 221 ? 35.697 7.508 -27.183 1.00 42.91 221 SER A C 1
ATOM 1691 O O . SER A 1 221 ? 35.837 7.130 -28.347 1.00 42.91 221 SER A O 1
ATOM 1693 N N . GLN A 1 222 ? 36.295 8.594 -26.700 1.00 36.03 222 GLN A N 1
ATOM 1694 C CA . GLN A 1 222 ? 37.387 9.235 -27.408 1.00 36.03 222 GLN A CA 1
ATOM 1695 C C . GLN A 1 222 ? 38.565 8.261 -27.340 1.00 36.03 222 GLN A C 1
ATOM 1697 O O . GLN A 1 222 ? 39.084 7.986 -26.258 1.00 36.03 222 GLN A O 1
ATOM 1702 N N . MET A 1 223 ? 38.874 7.668 -28.498 1.00 34.91 223 MET A N 1
ATOM 1703 C CA . MET A 1 223 ? 40.153 7.013 -28.787 1.00 34.91 223 MET A CA 1
ATOM 1704 C C . MET A 1 223 ? 41.305 8.005 -28.657 1.00 34.91 223 MET A C 1
ATOM 1706 O O . MET A 1 223 ? 41.113 9.173 -29.067 1.00 34.91 223 MET A O 1
#

Sequence (223 aa):
MGFRILGTTVDEAIGNAFDKVAKMLEIPYEGAAAGAALERFCASGLRAGLDDIELTGEEILMPRTMRGKLAFSYTSLHSAVERFVHTKQKEQAQGGLDEKTKLALARSFQRAAVGQLEEKVVLGIRKCAQEGIAVRSLVVSGGVASNQYLRERLRTCLDEESPDEGISLVFPPPSLCTDNAAMIAWASMHRFMAGDTDDYTIESRPRWSLEDLEREEAGPSQM

Solvent-accessible surface area (backbone atoms only — not comparable to full-atom values): 13450 Å² total; per-residue (Å²): 126,72,52,78,88,77,57,54,60,81,70,47,57,65,58,60,36,36,32,50,43,16,57,76,63,65,57,78,31,94,91,52,56,40,35,61,30,41,51,52,50,44,52,50,46,53,78,70,67,53,63,81,58,64,59,87,57,77,76,70,80,65,75,83,59,52,75,101,40,61,43,42,57,35,58,64,48,40,53,49,52,50,53,51,52,54,52,50,48,66,73,35,89,78,62,76,84,52,71,65,59,44,39,53,51,49,42,38,48,51,51,50,58,45,51,50,52,50,53,38,52,52,53,47,51,54,51,33,47,77,70,74,41,84,74,58,62,49,78,45,69,34,77,64,52,73,37,61,69,54,50,55,50,49,50,54,52,39,48,70,75,28,72,88,62,69,49,43,78,43,65,70,59,72,86,72,30,47,97,54,71,64,64,55,53,54,58,48,46,59,36,49,78,69,72,51,75,83,63,97,79,72,73,92,64,97,83,68,62,67,57,69,58,51,76,74,72,79,70,77,81,80,127